Protein AF-0000000083614786 (afdb_homodimer)

InterPro domains:
  IPR004173 3H domain [PF02829] (77-173)
  IPR013196 Helix-turn-helix, type 11 [PF08279] (9-62)
  IPR026043 Transcription repressor NadR [PIRSF037847] (4-176)
  IPR026043 Transcription repressor NadR [PTHR40068] (1-175)
  IPR035922 3H domain superfamily [G3DSA:3.30.1340.20] (70-176)
  IPR035922 3H domain superfamily [SSF75500] (72-175)
  IPR036388 Winged helix-like DNA-binding domain superfamily [G3DSA:1.10.10.10] (1-65)
  IPR036390 Winged helix DNA-binding domain superfamily [SSF46785] (4-64)

Organism: NCBI:txid2304605

Foldseek 3Di:
DPQQDLVRLLVVLLVVQVPDPDADALVRSCVVNVHDSVSVVVSVVVCVVVVQQWDQALRHIHGDDPPPPFDKDKDKFKWFDDPVCVLVLLQLLLVLQKWFAWKWDQAPPPGIDIHGHGHRHNVSSVSSVVVCVVVVHDDPCVRVNGIIMTMMMHSDVVSVVSSVVSCVVVPTGDDD/DPQQDLVRLLVVVLVVQVPDPDADALVRSCVVNVHDSVSVVVSVVVCVVVVQQWDQALRHIHGDDPPPPFDKDKDKFKWFDDPVCVLVLLQLLLVLQKWFAWKWDQAPPPGIDIHGHGHRHNVSSVSSVVVCVVVVHDDPCVRVNGIIMTMMMHSDVVSVVSSVVVCVVVPTGDDD

Nearest PDB structures (foldseek):
  7cv2-assembly1_A  TM=9.625E-01  e=1.962E-22  Halalkalibacterium halodurans C-125
  1j5y-assembly1_A  TM=5.939E-01  e=1.434E-17  Thermotoga maritima
  5way-assembly1_A  TM=4.512E-01  e=3.675E-03  Streptococcus pneumoniae
  3k2z-assembly1_B  TM=6.059E-01  e=1.208E-01  Thermotoga maritima
  4yr0-assembly1_A  TM=2.881E-01  e=2.806E-01  Homo sapiens

Sequence (352 aa):
MKKMLGESRRNELLHLLKNADHPITGTDLAKYANVSRQVIVNDMNLLKARNEPIVATSQGYIYMKLDVGQETFERKIVCLHTAEQAEDEMLTIVDCGVTLKNVIVEHPVYGEITASMMLSNRHDVVSFLKNVKETNANYLSVLTNGTHLHVISATSEELLDRAEQMLREKGYLVENMKKMLGESRRNELLHLLKNADHPITGTDLAKYANVSRQVIVNDMNLLKARNEPIVATSQGYIYMKLDVGQETFERKIVCLHTAEQAEDEMLTIVDCGVTLKNVIVEHPVYGEITASMMLSNRHDVVSFLKNVKETNANYLSVLTNGTHLHVISATSEELLDRAEQMLREKGYLVEN

Secondary structure (DSSP, 8-state):
-----HHHHHHHHHHHHHT-SS-B-HHHHHHHHTS-HHHHHHHHHHHHHTT--EEEETTEEEE----SS---EEEEEEEE--GGGHHHHHHHHHHTT-EEEEEEEEETTTEEEEEEEEE-SHHHHHHHHHHHHHHTPPPGGGGGTTEEEEEEEESSHHHHHHHHHHHHHTT-B---/-----HHHHHHHHHHHHHH-SS-B-HHHHHHHHTS-HHHHHHHHHHHHHTT--EEEETTEEEE----SS---EEEEEEEE--GGGHHHHHHHHHHTT-EEEEEEEEETTTEEEEEEEEE-SHHHHHHHHHHHHHHTPPPGGGGGTTEEEEEEEESSHHHHHHHHHHHHHTT-B---

Solvent-accessible surface area (backbone atoms only — not comparable to full-atom values): 18463 Å² total; per-residue (Å²): 130,80,81,63,52,73,65,61,41,43,53,51,51,50,51,52,41,68,70,44,93,61,57,46,36,54,63,57,52,9,60,73,68,70,51,53,49,69,56,44,54,50,45,52,44,51,44,37,41,70,66,42,57,60,46,44,22,47,64,16,37,39,50,65,70,84,59,92,77,61,70,70,40,75,47,51,44,35,31,40,51,54,80,88,44,45,61,61,54,53,44,52,35,18,74,45,61,20,27,42,40,33,44,35,34,60,40,92,54,42,10,26,36,36,28,31,42,63,30,51,39,64,67,48,49,52,52,46,51,50,45,33,60,75,65,69,52,79,64,71,34,64,67,45,78,23,38,34,35,33,41,34,35,22,75,41,65,66,38,51,50,50,27,50,50,53,34,48,74,72,56,35,52,63,74,136,129,80,82,60,51,74,66,59,42,44,52,49,51,49,52,52,40,68,70,43,93,60,58,46,36,56,65,56,52,9,60,73,66,71,50,53,49,68,58,44,55,51,46,50,44,52,42,36,42,69,67,42,57,58,45,44,21,46,64,17,38,38,50,66,71,83,60,93,78,60,69,69,40,73,48,50,45,35,31,39,51,54,81,88,43,45,63,61,54,51,44,52,33,18,75,45,60,21,27,42,39,32,44,36,35,59,40,93,54,41,10,26,37,37,30,31,43,64,31,51,39,64,66,47,48,52,52,46,52,50,44,32,59,73,65,68,52,77,64,71,35,65,66,47,79,24,38,34,36,32,40,32,34,22,77,41,66,65,38,50,51,50,28,51,51,54,35,45,74,72,54,35,51,62,73,136

Structure (mmCIF, N/CA/C/O backbone):
data_AF-0000000083614786-model_v1
#
loop_
_entity.id
_entity.type
_entity.pdbx_description
1 polymer 'Transcription repressor NadR'
#
loop_
_atom_site.group_PDB
_atom_site.id
_atom_site.type_symbol
_atom_site.label_atom_id
_atom_site.label_alt_id
_atom_site.label_comp_id
_atom_site.label_asym_id
_atom_site.label_entity_id
_atom_site.label_seq_id
_atom_site.pdbx_PDB_ins_code
_atom_site.Cartn_x
_atom_site.Cartn_y
_atom_site.Cartn_z
_atom_site.occupancy
_atom_site.B_iso_or_equiv
_atom_site.auth_seq_id
_atom_site.auth_comp_id
_atom_site.auth_asym_id
_atom_site.auth_atom_id
_atom_site.pdbx_PDB_model_num
ATOM 1 N N . MET A 1 1 ? 20.656 -26.984 -17.609 1 35.47 1 MET A N 1
ATOM 2 C CA . MET A 1 1 ? 20.281 -26.938 -16.188 1 35.47 1 MET A CA 1
ATOM 3 C C . MET A 1 1 ? 18.797 -27.234 -16.016 1 35.47 1 MET A C 1
ATOM 5 O O . MET A 1 1 ? 17.969 -26.75 -16.781 1 35.47 1 MET A O 1
ATOM 9 N N . LYS A 1 2 ? 18.391 -28.297 -15.438 1 44.25 2 LYS A N 1
ATOM 10 C CA . LYS A 1 2 ? 17.047 -28.875 -15.391 1 44.25 2 LYS A CA 1
ATOM 11 C C . LYS A 1 2 ? 16.031 -27.828 -14.93 1 44.25 2 LYS A C 1
ATOM 13 O O . LYS A 1 2 ? 16.281 -27.078 -13.992 1 44.25 2 LYS A O 1
ATOM 18 N N . LYS A 1 3 ? 15.062 -27.422 -15.758 1 51.72 3 LYS A N 1
ATOM 19 C CA . LYS A 1 3 ? 13.953 -26.516 -15.453 1 51.72 3 LYS A CA 1
ATOM 20 C C . LYS A 1 3 ? 13.352 -26.844 -14.086 1 51.72 3 LYS A C 1
ATOM 22 O O . LYS A 1 3 ? 12.898 -27.953 -13.852 1 51.72 3 LYS A O 1
ATOM 27 N N . MET A 1 4 ? 13.906 -26.281 -12.977 1 59.91 4 MET A N 1
ATOM 28 C CA . MET A 1 4 ? 13.375 -26.547 -11.641 1 59.91 4 MET A CA 1
ATOM 29 C C . MET A 1 4 ? 11.852 -26.469 -11.641 1 59.91 4 MET A C 1
ATOM 31 O O . MET A 1 4 ? 11.273 -25.547 -12.211 1 59.91 4 MET A O 1
ATOM 35 N N . LEU A 1 5 ? 11.156 -27.516 -11.359 1 75.69 5 LEU A N 1
ATOM 36 C CA . LEU A 1 5 ? 9.711 -27.578 -11.125 1 75.69 5 LEU A CA 1
ATOM 37 C C . LEU A 1 5 ? 9.258 -26.406 -10.258 1 75.69 5 LEU A C 1
ATOM 39 O O . LEU A 1 5 ? 10.039 -25.875 -9.461 1 75.69 5 LEU A O 1
ATOM 43 N N . GLY A 1 6 ? 8.07 -25.875 -10.5 1 86.31 6 GLY A N 1
ATOM 44 C CA . GLY A 1 6 ? 7.527 -24.672 -9.883 1 86.31 6 GLY A CA 1
ATOM 45 C C . GLY A 1 6 ? 7.703 -24.641 -8.375 1 86.31 6 GLY A C 1
ATOM 46 O O . GLY A 1 6 ? 8.211 -23.672 -7.82 1 86.31 6 GLY A O 1
ATOM 47 N N . GLU A 1 7 ? 7.473 -25.734 -7.742 1 91.75 7 GLU A N 1
ATOM 48 C CA . GLU A 1 7 ? 7.539 -25.766 -6.285 1 91.75 7 GLU A CA 1
ATOM 49 C C . GLU A 1 7 ? 8.984 -25.812 -5.801 1 91.75 7 GLU A C 1
ATOM 51 O O . GLU A 1 7 ? 9.344 -25.156 -4.824 1 91.75 7 GLU A O 1
ATOM 56 N N . SER A 1 8 ? 9.797 -26.594 -6.406 1 94 8 SER A N 1
ATOM 57 C CA . SER A 1 8 ? 11.211 -26.672 -6.039 1 94 8 SER A CA 1
ATOM 58 C C . SER A 1 8 ? 11.898 -25.328 -6.211 1 94 8 SER A C 1
ATOM 60 O O . SER A 1 8 ? 12.695 -24.906 -5.367 1 94 8 SER A O 1
ATOM 62 N N . ARG A 1 9 ? 11.617 -24.703 -7.305 1 96 9 ARG A N 1
ATOM 63 C CA . ARG A 1 9 ? 12.188 -23.375 -7.551 1 96 9 ARG A CA 1
ATOM 64 C C . ARG A 1 9 ? 11.781 -22.391 -6.453 1 96 9 ARG A C 1
ATOM 66 O O . ARG A 1 9 ? 12.625 -21.672 -5.914 1 96 9 ARG A O 1
ATOM 73 N N . ARG A 1 10 ? 10.516 -22.375 -6.117 1 96.69 10 ARG A N 1
ATOM 74 C CA . ARG A 1 10 ? 10.008 -21.469 -5.082 1 96.69 10 ARG A CA 1
ATOM 75 C C . ARG A 1 10 ? 10.688 -21.75 -3.744 1 96.69 10 ARG A C 1
ATOM 77 O O . ARG A 1 10 ? 11.016 -20.812 -3.008 1 96.69 10 ARG A O 1
ATOM 84 N N . ASN A 1 11 ? 10.859 -23.016 -3.473 1 96.5 11 ASN A N 1
ATOM 85 C CA . ASN A 1 11 ? 11.555 -23.344 -2.234 1 96.5 11 ASN A CA 1
ATOM 86 C C . ASN A 1 11 ? 12.992 -22.844 -2.24 1 96.5 11 ASN A C 1
ATOM 88 O O . ASN A 1 11 ? 13.492 -22.375 -1.218 1 96.5 11 ASN A O 1
ATOM 92 N N . GLU A 1 12 ? 13.609 -23.016 -3.314 1 96.88 12 GLU A N 1
ATOM 93 C CA . GLU A 1 12 ? 14.977 -22.531 -3.447 1 96.88 12 GLU A CA 1
ATOM 94 C C . GLU A 1 12 ? 15.047 -21.016 -3.328 1 96.88 12 GLU A C 1
ATOM 96 O O . GLU A 1 12 ? 15.922 -20.484 -2.654 1 96.88 12 GLU A O 1
ATOM 101 N N . LEU A 1 13 ? 14.18 -20.344 -4.031 1 97.62 13 LEU A N 1
ATOM 102 C CA . LEU A 1 13 ? 14.117 -18.891 -3.963 1 97.62 13 LEU A CA 1
ATOM 103 C C . LEU A 1 13 ? 13.875 -18.422 -2.533 1 97.62 13 LEU A C 1
ATOM 105 O O . LEU A 1 13 ? 14.5 -17.453 -2.078 1 97.62 13 LEU A O 1
ATOM 109 N N . LEU A 1 14 ? 12.945 -19.062 -1.894 1 97.56 14 LEU A N 1
ATOM 110 C CA . LEU A 1 14 ? 12.648 -18.75 -0.502 1 97.56 14 LEU A CA 1
ATOM 111 C C . LEU A 1 14 ? 13.891 -18.891 0.369 1 97.56 14 LEU A C 1
ATOM 113 O O . LEU A 1 14 ? 14.172 -18.031 1.205 1 97.56 14 LEU A O 1
ATOM 117 N N . HIS A 1 15 ? 14.617 -19.969 0.184 1 97.31 15 HIS A N 1
ATOM 118 C CA . HIS A 1 15 ? 15.852 -20.203 0.921 1 97.31 15 HIS A CA 1
ATOM 119 C C . HIS A 1 15 ? 16.859 -19.078 0.681 1 97.31 15 HIS A C 1
ATOM 121 O O . HIS A 1 15 ? 17.5 -18.609 1.621 1 97.31 15 HIS A O 1
ATOM 127 N N . LEU A 1 16 ? 17 -18.75 -0.551 1 97.38 16 LEU A N 1
ATOM 128 C CA . LEU A 1 16 ? 17.922 -17.672 -0.915 1 97.38 16 LEU A CA 1
ATOM 129 C C . LEU A 1 16 ? 17.562 -16.391 -0.185 1 97.38 16 LEU A C 1
ATOM 131 O O . LEU A 1 16 ? 18.422 -15.734 0.393 1 97.38 16 LEU A O 1
ATOM 135 N N . LEU A 1 17 ? 16.297 -15.977 -0.196 1 97.56 17 LEU A N 1
ATOM 136 C CA . LEU A 1 17 ? 15.844 -14.742 0.421 1 97.56 17 LEU A CA 1
ATOM 137 C C . LEU A 1 17 ? 16.031 -14.781 1.935 1 97.56 17 LEU A C 1
ATOM 139 O O . LEU A 1 17 ? 16.438 -13.789 2.543 1 97.56 17 LEU A O 1
ATOM 143 N N . LYS A 1 18 ? 15.781 -15.906 2.557 1 96.38 18 LYS A N 1
ATOM 144 C CA . LYS A 1 18 ? 15.891 -16.078 4.004 1 96.38 18 LYS A CA 1
ATOM 145 C C . LYS A 1 18 ? 17.328 -15.891 4.469 1 96.38 18 LYS A C 1
ATOM 147 O O . LYS A 1 18 ? 17.578 -15.453 5.594 1 96.38 18 LYS A O 1
ATOM 152 N N . ASN A 1 19 ? 18.203 -16.203 3.631 1 95.38 19 ASN A N 1
ATOM 153 C CA . ASN A 1 19 ? 19.609 -16.203 4.023 1 95.38 19 ASN A CA 1
ATOM 154 C C . ASN A 1 19 ? 20.328 -14.961 3.496 1 95.38 19 ASN A C 1
ATOM 156 O O . ASN A 1 19 ? 21.531 -14.797 3.721 1 95.38 19 ASN A O 1
ATOM 160 N N . ALA A 1 20 ? 19.656 -14.18 2.805 1 94.56 20 ALA A N 1
ATOM 161 C CA . ALA A 1 20 ? 20.266 -12.953 2.291 1 94.56 20 ALA A CA 1
ATOM 162 C C . ALA A 1 20 ? 20.219 -11.844 3.34 1 94.56 20 ALA A C 1
ATOM 164 O O . ALA A 1 20 ? 19.25 -11.719 4.082 1 94.56 20 ALA A O 1
ATOM 165 N N . ASP A 1 21 ? 21.25 -10.992 3.363 1 90.31 21 ASP A N 1
ATOM 166 C CA . ASP A 1 21 ? 21.297 -9.852 4.27 1 90.31 21 ASP A CA 1
ATOM 167 C C . ASP A 1 21 ? 21.016 -8.547 3.523 1 90.31 21 ASP A C 1
ATOM 169 O O . ASP A 1 21 ? 21.188 -7.457 4.078 1 90.31 21 ASP A O 1
ATOM 173 N N . HIS A 1 22 ? 20.766 -8.664 2.281 1 92.94 22 HIS A N 1
ATOM 174 C CA . HIS A 1 22 ? 20.438 -7.535 1.416 1 92.94 22 HIS A CA 1
ATOM 175 C C . HIS A 1 22 ? 19.344 -7.906 0.42 1 92.94 22 HIS A C 1
ATOM 177 O O . HIS A 1 22 ? 19.109 -9.086 0.16 1 92.94 22 HIS A O 1
ATOM 183 N N . PRO A 1 23 ? 18.609 -6.953 -0.102 1 96 23 PRO A N 1
ATOM 184 C CA . PRO A 1 23 ? 17.609 -7.254 -1.119 1 96 23 PRO A CA 1
ATOM 185 C C . PRO A 1 23 ? 18.188 -7.918 -2.359 1 96 23 PRO A C 1
ATOM 187 O O . PRO A 1 23 ? 19.312 -7.602 -2.758 1 96 23 PRO A O 1
ATOM 190 N N . ILE A 1 24 ? 17.406 -8.797 -2.93 1 97.31 24 ILE A N 1
ATOM 191 C CA . ILE A 1 24 ? 17.812 -9.438 -4.176 1 97.31 24 ILE A CA 1
ATOM 192 C C . ILE A 1 24 ? 16.875 -9.016 -5.305 1 97.31 24 ILE A C 1
ATOM 194 O O . ILE A 1 24 ? 15.656 -9.133 -5.18 1 97.31 24 ILE A O 1
ATOM 198 N N . THR A 1 25 ? 17.438 -8.523 -6.402 1 95.56 25 THR A N 1
ATOM 199 C CA . THR A 1 25 ? 16.625 -8 -7.492 1 95.56 25 THR A CA 1
ATOM 200 C C . THR A 1 25 ? 15.906 -9.133 -8.219 1 95.56 25 THR A C 1
ATOM 202 O O . THR A 1 25 ? 16.375 -10.273 -8.227 1 95.56 25 THR A O 1
ATOM 205 N N . GLY A 1 26 ? 14.75 -8.812 -8.812 1 95.62 26 GLY A N 1
ATOM 206 C CA . GLY A 1 26 ? 14.062 -9.773 -9.656 1 95.62 26 GLY A CA 1
ATOM 207 C C . GLY A 1 26 ? 14.938 -10.312 -10.773 1 95.62 26 GLY A C 1
ATOM 208 O O . GLY A 1 26 ? 14.859 -11.5 -11.109 1 95.62 26 GLY A O 1
ATOM 209 N N . THR A 1 27 ? 15.773 -9.445 -11.273 1 95.5 27 THR A N 1
ATOM 210 C CA . THR A 1 27 ? 16.688 -9.836 -12.336 1 95.5 27 THR A CA 1
ATOM 211 C C . THR A 1 27 ? 17.688 -10.875 -11.836 1 95.5 27 THR A C 1
ATOM 213 O O . THR A 1 27 ? 17.938 -11.875 -12.516 1 95.5 27 THR A O 1
ATOM 216 N N . ASP A 1 28 ? 18.234 -10.68 -10.703 1 97.38 28 ASP A N 1
ATOM 217 C CA . ASP A 1 28 ? 19.203 -11.617 -10.148 1 97.38 28 ASP A CA 1
ATOM 218 C C . ASP A 1 28 ? 18.547 -12.961 -9.836 1 97.38 28 ASP A C 1
ATOM 220 O O . ASP A 1 28 ? 19.125 -14.016 -10.07 1 97.38 28 ASP A O 1
ATOM 224 N N . LEU A 1 29 ? 17.375 -12.883 -9.289 1 97.69 29 LEU A N 1
ATOM 225 C CA . LEU A 1 29 ? 16.641 -14.102 -8.992 1 97.69 29 LEU A CA 1
ATOM 226 C C . LEU A 1 29 ? 16.328 -14.875 -10.273 1 97.69 29 LEU A C 1
ATOM 228 O O . LEU A 1 29 ? 16.422 -16.109 -10.305 1 97.69 29 LEU A O 1
ATOM 232 N N . ALA A 1 30 ? 15.93 -14.117 -11.273 1 97 30 ALA A N 1
ATOM 233 C CA . ALA A 1 30 ? 15.625 -14.727 -12.562 1 97 30 ALA A CA 1
ATOM 234 C C . ALA A 1 30 ? 16.844 -15.43 -13.141 1 97 30 ALA A C 1
ATOM 236 O O . ALA A 1 30 ? 16.75 -16.562 -13.625 1 97 30 ALA A O 1
ATOM 237 N N . LYS A 1 31 ? 17.969 -14.781 -13.094 1 97.31 31 LYS A N 1
ATOM 238 C CA . LYS A 1 31 ? 19.219 -15.367 -13.562 1 97.31 31 LYS A CA 1
ATOM 239 C C . LYS A 1 31 ? 19.578 -16.625 -12.766 1 97.31 31 LYS A C 1
ATOM 241 O O . LYS A 1 31 ? 19.938 -17.641 -13.344 1 97.31 31 LYS A O 1
ATOM 246 N N . TYR A 1 32 ? 19.453 -16.5 -11.539 1 96.44 32 TYR A N 1
ATOM 247 C CA . TYR A 1 32 ? 19.766 -17.609 -10.648 1 96.44 32 TYR A CA 1
ATOM 248 C C . TYR A 1 32 ? 18.922 -18.844 -10.969 1 96.44 32 TYR A C 1
ATOM 250 O O . TYR A 1 32 ? 19.422 -19.953 -11.039 1 96.44 32 TYR A O 1
ATOM 258 N N . ALA A 1 33 ? 17.656 -18.625 -11.156 1 96.44 33 ALA A N 1
ATOM 259 C CA . ALA A 1 33 ? 16.719 -19.719 -11.367 1 96.44 33 ALA A CA 1
ATOM 260 C C . ALA A 1 33 ? 16.609 -20.078 -12.852 1 96.44 33 ALA A C 1
ATOM 262 O O . ALA A 1 33 ? 15.922 -21.031 -13.211 1 96.44 33 ALA A O 1
ATOM 263 N N . ASN A 1 34 ? 17.188 -19.297 -13.711 1 96.06 34 ASN A N 1
ATOM 264 C CA . ASN A 1 34 ? 17.156 -19.484 -15.156 1 96.06 34 ASN A CA 1
ATOM 265 C C . ASN A 1 34 ? 15.727 -19.422 -15.695 1 96.06 34 ASN A C 1
ATOM 267 O O . ASN A 1 34 ? 15.273 -20.328 -16.391 1 96.06 34 ASN A O 1
ATOM 271 N N . VAL A 1 35 ? 15.016 -18.453 -15.297 1 96.88 35 VAL A N 1
ATOM 272 C CA . VAL A 1 35 ? 13.664 -18.172 -15.758 1 96.88 35 VAL A CA 1
ATOM 273 C C . VAL A 1 35 ? 13.508 -16.672 -16.031 1 96.88 35 VAL A C 1
ATOM 275 O O . VAL A 1 35 ? 14.43 -15.898 -15.789 1 96.88 35 VAL A O 1
ATOM 278 N N . SER A 1 36 ? 12.375 -16.266 -16.578 1 94.88 36 SER A N 1
ATOM 279 C CA . SER A 1 36 ? 12.094 -14.859 -16.828 1 94.88 36 SER A CA 1
ATOM 280 C C . SER A 1 36 ? 11.75 -14.125 -15.547 1 94.88 36 SER A C 1
ATOM 282 O O . SER A 1 36 ? 11.375 -14.742 -14.547 1 94.88 36 SER A O 1
ATOM 284 N N . ARG A 1 37 ? 11.875 -12.859 -15.562 1 93.88 37 ARG A N 1
ATOM 285 C CA . ARG A 1 37 ? 11.477 -12.023 -14.438 1 93.88 37 ARG A CA 1
ATOM 286 C C . ARG A 1 37 ? 10 -12.234 -14.102 1 93.88 37 ARG A C 1
ATOM 288 O O . ARG A 1 37 ? 9.617 -12.211 -12.93 1 93.88 37 ARG A O 1
ATOM 295 N N . GLN A 1 38 ? 9.18 -12.406 -15.156 1 92.62 38 GLN A N 1
ATOM 296 C CA . GLN A 1 38 ? 7.75 -12.602 -14.938 1 92.62 38 GLN A CA 1
ATOM 297 C C . GLN A 1 38 ? 7.484 -13.867 -14.117 1 92.62 38 GLN A C 1
ATOM 299 O O . GLN A 1 38 ? 6.598 -13.875 -13.266 1 92.62 38 GLN A O 1
ATOM 304 N N . VAL A 1 39 ? 8.227 -14.867 -14.359 1 94.19 39 VAL A N 1
ATOM 305 C CA . VAL A 1 39 ? 8.086 -16.109 -13.586 1 94.19 39 VAL A CA 1
ATOM 306 C C . VAL A 1 39 ? 8.445 -15.844 -12.125 1 94.19 39 VAL A C 1
ATOM 308 O O . VAL A 1 39 ? 7.797 -16.359 -11.219 1 94.19 39 VAL A O 1
ATOM 311 N N . ILE A 1 40 ? 9.492 -15.031 -11.875 1 95.88 40 ILE A N 1
ATOM 312 C CA . ILE A 1 40 ? 9.914 -14.68 -10.516 1 95.88 40 ILE A CA 1
ATOM 313 C C . ILE A 1 40 ? 8.789 -13.93 -9.812 1 95.88 40 ILE A C 1
ATOM 315 O O . ILE A 1 40 ? 8.469 -14.219 -8.648 1 95.88 40 ILE A O 1
ATOM 319 N N . VAL A 1 41 ? 8.156 -12.977 -10.477 1 95.19 41 VAL A N 1
ATOM 320 C CA . VAL A 1 41 ? 7.043 -12.211 -9.914 1 95.19 41 VAL A CA 1
ATOM 321 C C . VAL A 1 41 ? 5.934 -13.164 -9.477 1 95.19 41 VAL A C 1
ATOM 323 O O . VAL A 1 41 ? 5.414 -13.055 -8.359 1 95.19 41 VAL A O 1
ATOM 326 N N . ASN A 1 42 ? 5.637 -14.102 -10.297 1 94.5 42 ASN A N 1
ATOM 327 C CA . ASN A 1 42 ? 4.594 -15.07 -9.992 1 94.5 42 ASN A CA 1
ATOM 328 C C . ASN A 1 42 ? 4.977 -15.945 -8.805 1 94.5 42 ASN A C 1
ATOM 330 O O . ASN A 1 42 ? 4.152 -16.203 -7.926 1 94.5 42 ASN A O 1
ATOM 334 N N . ASP A 1 43 ? 6.16 -16.422 -8.82 1 96.44 43 ASP A N 1
ATOM 335 C CA . ASP A 1 43 ? 6.645 -17.25 -7.715 1 96.44 43 ASP A CA 1
ATOM 336 C C . ASP A 1 43 ? 6.582 -16.484 -6.398 1 96.44 43 ASP A C 1
ATOM 338 O O . ASP A 1 43 ? 6.145 -17.016 -5.379 1 96.44 43 ASP A O 1
ATOM 342 N N . MET A 1 44 ? 6.996 -15.25 -6.43 1 97.19 44 MET A N 1
ATOM 343 C CA . MET A 1 44 ? 6.965 -14.422 -5.227 1 97.19 44 MET A CA 1
ATOM 344 C C . MET A 1 44 ? 5.535 -14.227 -4.734 1 97.19 44 MET A C 1
ATOM 346 O O . MET A 1 44 ? 5.273 -14.297 -3.531 1 97.19 44 MET A O 1
ATOM 350 N N . ASN A 1 45 ? 4.645 -13.953 -5.664 1 96.94 45 ASN A N 1
ATOM 351 C CA . ASN A 1 45 ? 3.24 -13.805 -5.297 1 96.94 45 ASN A CA 1
ATOM 352 C C . ASN A 1 45 ? 2.699 -15.078 -4.637 1 96.94 45 ASN A C 1
ATOM 354 O O . ASN A 1 45 ? 1.964 -15 -3.65 1 96.94 45 ASN A O 1
ATOM 358 N N . LEU A 1 46 ? 3.068 -16.141 -5.168 1 97.06 46 LEU A N 1
ATOM 359 C CA . LEU A 1 46 ? 2.602 -17.406 -4.613 1 97.06 46 LEU A CA 1
ATOM 360 C C . LEU A 1 46 ? 3.176 -17.641 -3.221 1 97.06 46 LEU A C 1
ATOM 362 O O . LEU A 1 46 ? 2.48 -18.141 -2.334 1 97.06 46 LEU A O 1
ATOM 366 N N . LEU A 1 47 ? 4.414 -17.375 -3.035 1 97.5 47 LEU A N 1
ATOM 367 C CA . LEU A 1 47 ? 5.023 -17.469 -1.713 1 97.5 47 LEU A CA 1
ATOM 368 C C . LEU A 1 47 ? 4.324 -16.531 -0.724 1 97.5 47 LEU A C 1
ATOM 370 O O . LEU A 1 47 ? 4.059 -16.922 0.416 1 97.5 47 LEU A O 1
ATOM 374 N N . LYS A 1 48 ? 4.023 -15.289 -1.179 1 97.19 48 LYS A N 1
ATOM 375 C CA . LYS A 1 48 ? 3.287 -14.344 -0.349 1 97.19 48 LYS A CA 1
ATOM 376 C C . LYS A 1 48 ? 1.908 -14.883 0.015 1 97.19 48 LYS A C 1
ATOM 378 O O . LYS A 1 48 ? 1.452 -14.727 1.149 1 97.19 48 LYS A O 1
ATOM 383 N N . ALA A 1 49 ? 1.297 -15.484 -0.917 1 96.5 49 ALA A N 1
ATOM 384 C CA . ALA A 1 49 ? -0.032 -16.047 -0.694 1 96.5 49 ALA A CA 1
ATOM 385 C C . ALA A 1 49 ? 0.009 -17.156 0.356 1 96.5 49 ALA A C 1
ATOM 387 O O . ALA A 1 49 ? -1.003 -17.453 0.999 1 96.5 49 ALA A O 1
ATOM 388 N N . ARG A 1 50 ? 1.17 -17.734 0.529 1 95.5 50 ARG A N 1
ATOM 389 C CA . ARG A 1 50 ? 1.368 -18.75 1.567 1 95.5 50 ARG A CA 1
ATOM 390 C C . ARG A 1 50 ? 1.863 -18.109 2.861 1 95.5 50 ARG A C 1
ATOM 392 O O . ARG A 1 50 ? 2.461 -18.781 3.703 1 95.5 50 ARG A O 1
ATOM 399 N N . ASN A 1 51 ? 1.791 -16.844 2.914 1 95.75 51 ASN A N 1
ATOM 400 C CA . ASN A 1 51 ? 2.045 -16.047 4.105 1 95.75 51 ASN A CA 1
AT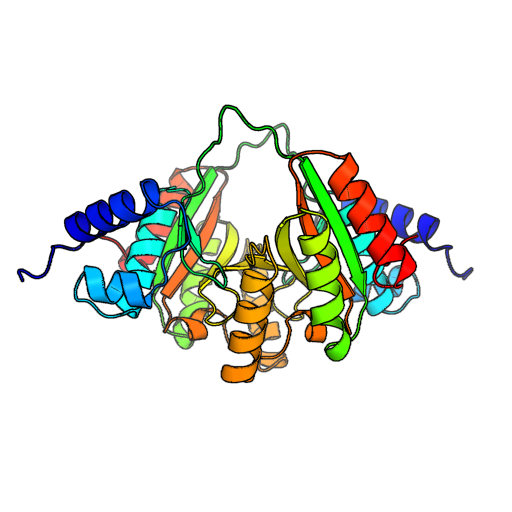OM 401 C C . ASN A 1 51 ? 3.537 -15.945 4.402 1 95.75 51 ASN A C 1
ATOM 403 O O . ASN A 1 51 ? 3.932 -15.719 5.551 1 95.75 51 ASN A O 1
ATOM 407 N N . GLU A 1 52 ? 4.363 -16.25 3.406 1 96.38 52 GLU A N 1
ATOM 408 C CA . GLU A 1 52 ? 5.77 -15.891 3.568 1 96.38 52 GLU A CA 1
ATOM 409 C C . GLU A 1 52 ? 5.949 -14.375 3.619 1 96.38 52 GLU A C 1
ATOM 411 O O . GLU A 1 52 ? 5.426 -13.656 2.768 1 96.38 52 GLU A O 1
ATOM 416 N N . PRO A 1 53 ? 6.668 -13.906 4.613 1 96.19 53 PRO A N 1
ATOM 417 C CA . PRO A 1 53 ? 6.809 -12.453 4.758 1 96.19 53 PRO A CA 1
ATOM 418 C C . PRO A 1 53 ? 7.844 -11.867 3.801 1 96.19 53 PRO A C 1
ATOM 420 O O . PRO A 1 53 ? 8.859 -11.328 4.242 1 96.19 53 PRO A O 1
ATOM 423 N N . ILE A 1 54 ? 7.512 -11.914 2.561 1 97.31 54 ILE A N 1
ATOM 424 C CA . ILE A 1 54 ? 8.328 -11.359 1.481 1 97.31 54 ILE A CA 1
ATOM 425 C C . ILE A 1 54 ? 7.734 -10.031 1.016 1 97.31 54 ILE A C 1
ATOM 427 O O . ILE A 1 54 ? 6.516 -9.906 0.879 1 97.31 54 ILE A O 1
ATOM 431 N N . VAL A 1 55 ? 8.625 -9.055 0.748 1 96.56 55 VAL A N 1
ATOM 432 C CA . VAL A 1 55 ? 8.164 -7.77 0.242 1 96.56 55 VAL A CA 1
ATOM 433 C C . VAL A 1 55 ? 9.047 -7.324 -0.921 1 96.56 55 VAL A C 1
ATOM 435 O O . VAL A 1 55 ? 10.273 -7.43 -0.852 1 96.56 55 VAL A O 1
ATOM 438 N N . ALA A 1 56 ? 8.406 -6.973 -1.982 1 96.81 56 ALA A N 1
ATOM 439 C CA . ALA A 1 56 ? 9.148 -6.32 -3.059 1 96.81 56 ALA A CA 1
ATOM 440 C C . ALA A 1 56 ? 9.414 -4.852 -2.73 1 96.81 56 ALA A C 1
ATOM 442 O O . ALA A 1 56 ? 8.5 -4.125 -2.326 1 96.81 56 ALA A O 1
ATOM 443 N N . THR A 1 57 ? 10.625 -4.391 -2.891 1 95.75 57 THR A N 1
ATOM 444 C CA . THR A 1 57 ? 11.008 -2.998 -2.674 1 95.75 57 THR A CA 1
ATOM 445 C C . THR A 1 57 ? 11.68 -2.426 -3.916 1 95.75 57 THR A C 1
ATOM 447 O O . THR A 1 57 ? 11.906 -3.141 -4.895 1 95.75 57 THR A O 1
ATOM 450 N N . SER A 1 58 ? 11.977 -1.144 -3.822 1 92.38 58 SER A N 1
ATOM 451 C CA . SER A 1 58 ? 12.695 -0.506 -4.922 1 92.38 58 SER A CA 1
ATOM 452 C C . SER A 1 58 ? 14.047 -1.164 -5.156 1 92.38 58 SER A C 1
ATOM 454 O O . SER A 1 58 ? 14.617 -1.051 -6.246 1 92.38 58 SER A O 1
ATOM 456 N N . GLN A 1 59 ? 14.586 -1.927 -4.141 1 93.44 59 GLN A N 1
ATOM 457 C CA . GLN A 1 59 ? 15.922 -2.5 -4.23 1 93.44 59 GLN A CA 1
ATOM 458 C C . GLN A 1 59 ? 15.867 -3.994 -4.535 1 93.44 59 GLN A C 1
ATOM 460 O O . GLN A 1 59 ? 16.906 -4.645 -4.695 1 93.44 59 GLN A O 1
ATOM 465 N N . GLY A 1 60 ? 14.695 -4.488 -4.551 1 96.12 60 GLY A N 1
ATOM 466 C CA . GLY A 1 60 ? 14.516 -5.918 -4.738 1 96.12 60 GLY A CA 1
ATOM 467 C C . GLY A 1 60 ? 13.656 -6.559 -3.664 1 96.12 60 GLY A C 1
ATOM 468 O O . GLY A 1 60 ? 12.945 -5.859 -2.936 1 96.12 60 GLY A O 1
ATOM 469 N N . TYR A 1 61 ? 13.688 -7.852 -3.641 1 97.81 61 TYR A N 1
ATOM 470 C CA . TYR A 1 61 ? 12.883 -8.617 -2.695 1 97.81 61 TYR A CA 1
ATOM 471 C C . TYR A 1 61 ? 13.617 -8.797 -1.372 1 97.81 61 TYR A C 1
ATOM 473 O O . TYR A 1 61 ? 14.828 -9.039 -1.353 1 97.81 61 TYR A O 1
ATOM 481 N N . ILE A 1 62 ? 12.859 -8.727 -0.3 1 96.31 62 ILE A N 1
ATOM 482 C CA . ILE A 1 62 ? 13.398 -8.945 1.039 1 96.31 62 ILE A CA 1
ATOM 483 C C . ILE A 1 62 ? 12.508 -9.922 1.799 1 96.31 62 ILE A C 1
ATOM 485 O O . ILE A 1 62 ? 11.281 -9.906 1.641 1 96.31 62 ILE A O 1
ATOM 489 N N . TYR A 1 63 ? 13.133 -10.734 2.568 1 96.31 63 TYR A N 1
ATOM 490 C CA . TYR A 1 63 ? 12.422 -11.547 3.553 1 96.31 63 TYR A CA 1
ATOM 491 C C . TYR A 1 63 ? 12.398 -10.852 4.91 1 96.31 63 TYR A C 1
ATOM 493 O O . TYR A 1 63 ? 13.445 -10.602 5.504 1 96.31 63 TYR A O 1
ATOM 501 N N . MET A 1 64 ? 11.203 -10.508 5.352 1 90.69 64 MET A N 1
ATOM 502 C CA . MET A 1 64 ? 11.078 -9.766 6.602 1 90.69 64 MET A CA 1
ATOM 503 C C . MET A 1 64 ? 11.195 -10.688 7.805 1 90.69 64 MET A C 1
ATOM 505 O O . MET A 1 64 ? 10.273 -11.453 8.102 1 90.69 64 MET A O 1
ATOM 509 N N . LYS A 1 65 ? 12.375 -10.742 8.398 1 81.19 65 LYS A N 1
ATOM 510 C CA . LYS A 1 65 ? 12.641 -11.586 9.562 1 81.19 65 LYS A CA 1
ATOM 511 C C . LYS A 1 65 ? 12.094 -10.953 10.836 1 81.19 65 LYS A C 1
ATOM 513 O O . LYS A 1 65 ? 12.117 -9.727 10.984 1 81.19 65 LYS A O 1
ATOM 518 N N . LEU A 1 66 ? 11.352 -11.734 11.633 1 69.56 66 LEU A N 1
ATOM 519 C CA . LEU A 1 66 ? 10.977 -11.266 12.953 1 69.56 66 LEU A CA 1
ATOM 520 C C . LEU A 1 66 ? 12.203 -11.062 13.836 1 69.56 66 LEU A C 1
ATOM 522 O O . LEU A 1 66 ? 13.023 -11.969 13.977 1 69.56 66 LEU A O 1
ATOM 526 N N . ASP A 1 67 ? 12.828 -10.062 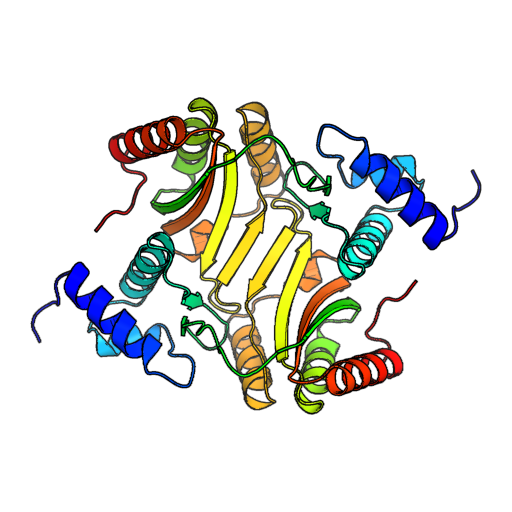13.82 1 63.97 67 ASP A N 1
ATOM 527 C CA . ASP A 1 67 ? 14.016 -9.875 14.656 1 63.97 67 ASP A CA 1
ATOM 528 C C . ASP A 1 67 ? 13.664 -9.945 16.141 1 63.97 67 ASP A C 1
ATOM 530 O O . ASP A 1 67 ? 13.102 -9.008 16.703 1 63.97 67 ASP A O 1
ATOM 534 N N . VAL A 1 68 ? 13.656 -11.109 16.797 1 61.12 68 VAL A N 1
ATOM 535 C CA . VAL A 1 68 ? 13.352 -11.359 18.203 1 61.12 68 VAL A CA 1
ATOM 536 C C . VAL A 1 68 ? 14.25 -10.508 19.094 1 61.12 68 VAL A C 1
ATOM 538 O O . VAL A 1 68 ? 13.859 -10.109 20.188 1 61.12 68 VAL A O 1
ATOM 541 N N . GLY A 1 69 ? 15.156 -9.656 18.609 1 66.06 69 GLY A N 1
ATOM 542 C CA . GLY A 1 69 ? 16.031 -8.992 19.562 1 66.06 69 GLY A CA 1
ATOM 543 C C . GLY A 1 69 ? 16.156 -7.504 19.312 1 66.06 69 GLY A C 1
ATOM 544 O O . GLY A 1 69 ? 16.625 -6.762 20.172 1 66.06 69 GLY A O 1
ATOM 545 N N . GLN A 1 70 ? 15.844 -7.051 18.25 1 74.44 70 GLN A N 1
ATOM 546 C CA . GLN A 1 70 ? 16.031 -5.617 18.047 1 74.44 70 GLN A CA 1
ATOM 547 C C . GLN A 1 70 ? 14.695 -4.895 17.922 1 74.44 70 GLN A C 1
ATOM 549 O O . GLN A 1 70 ? 13.93 -5.156 16.984 1 74.44 70 GLN A O 1
ATOM 554 N N . GLU A 1 71 ? 14.422 -4.262 18.969 1 85.44 71 GLU A N 1
ATOM 555 C CA . GLU A 1 71 ? 13.219 -3.432 18.969 1 85.44 71 GLU A CA 1
ATOM 556 C C . GLU A 1 71 ? 13.352 -2.258 18.016 1 85.44 71 GLU A C 1
ATOM 558 O O . GLU A 1 71 ? 14.406 -1.611 17.953 1 85.44 71 GLU A O 1
ATOM 563 N N . THR A 1 72 ? 12.484 -2.148 17.047 1 92.62 72 THR A N 1
ATOM 564 C CA . THR A 1 72 ? 12.438 -0.978 16.172 1 92.62 72 THR A CA 1
ATOM 565 C C . THR A 1 72 ? 11.211 -0.123 16.484 1 92.62 72 THR A C 1
ATOM 567 O O . THR A 1 72 ? 10.188 -0.638 16.922 1 92.62 72 THR A O 1
ATOM 570 N N . PHE A 1 73 ? 11.461 1.185 16.375 1 96.81 73 PHE A N 1
ATOM 571 C CA . PHE A 1 73 ? 10.391 2.158 16.547 1 96.81 73 PHE A CA 1
ATOM 572 C C . PHE A 1 73 ? 9.93 2.693 15.195 1 96.81 73 PHE A C 1
ATOM 574 O O . PHE A 1 73 ? 10.742 2.896 14.289 1 96.81 73 PHE A O 1
ATOM 581 N N . GLU A 1 74 ? 8.633 2.902 15.086 1 97.56 74 GLU A N 1
ATOM 582 C CA . GLU A 1 74 ? 8.062 3.432 13.852 1 97.56 74 GLU A CA 1
ATOM 583 C C . GLU A 1 74 ? 7.242 4.688 14.117 1 97.56 74 GLU A C 1
ATOM 585 O O . GLU A 1 74 ? 6.723 4.875 15.219 1 97.56 74 GLU A O 1
ATOM 590 N N . ARG A 1 75 ? 7.191 5.555 13.109 1 97.94 75 ARG A N 1
ATOM 591 C CA . ARG A 1 75 ? 6.398 6.777 13.172 1 97.94 75 ARG A CA 1
ATOM 592 C C . ARG A 1 75 ? 5.867 7.152 11.789 1 97.94 75 ARG A C 1
ATOM 594 O O . ARG A 1 75 ? 6.527 6.91 10.781 1 97.94 75 ARG A O 1
ATOM 601 N N . LYS A 1 76 ? 4.645 7.66 11.82 1 98.19 76 LYS A N 1
ATOM 602 C CA . LYS A 1 76 ? 4.086 8.242 10.602 1 98.19 76 LYS A CA 1
ATOM 603 C C . LYS A 1 76 ? 4.293 9.75 10.57 1 98.19 76 LYS A C 1
ATOM 605 O O . LYS A 1 76 ? 4.066 10.438 11.562 1 98.19 76 LYS A O 1
ATOM 610 N N . ILE A 1 77 ? 4.742 10.203 9.414 1 98.06 77 ILE A N 1
ATOM 611 C CA . ILE A 1 77 ? 4.941 11.641 9.266 1 98.06 77 ILE A CA 1
ATOM 612 C C . ILE A 1 77 ? 4.281 12.125 7.977 1 98.06 77 ILE A C 1
ATOM 614 O O . ILE A 1 77 ? 4.277 11.414 6.969 1 98.06 77 ILE A O 1
ATOM 618 N N . VAL A 1 78 ? 3.73 13.328 8.047 1 97.88 78 VAL A N 1
ATOM 619 C CA . VAL A 1 78 ? 3.129 13.953 6.871 1 97.88 78 VAL A CA 1
ATOM 620 C C . VAL A 1 78 ? 4.109 14.938 6.246 1 97.88 78 VAL A C 1
ATOM 622 O O . VAL A 1 78 ? 4.609 15.836 6.926 1 97.88 78 VAL A O 1
ATOM 625 N N . CYS A 1 79 ? 4.312 14.773 4.988 1 97.94 79 CYS A N 1
ATOM 626 C CA . CYS A 1 79 ? 5.301 15.594 4.297 1 97.94 79 CYS A CA 1
ATOM 627 C C . CYS A 1 79 ? 4.66 16.359 3.146 1 97.94 79 CYS A C 1
ATOM 629 O O . CYS A 1 79 ? 3.637 15.938 2.607 1 97.94 79 CYS A O 1
ATOM 631 N N . LEU A 1 80 ? 5.262 17.438 2.867 1 96.75 80 LEU A N 1
ATOM 632 C CA . LEU A 1 80 ? 4.91 18.281 1.723 1 96.75 80 LEU A CA 1
ATOM 633 C C . LEU A 1 80 ? 6.16 18.875 1.088 1 96.75 80 LEU A C 1
ATOM 635 O O . LEU A 1 80 ? 6.922 19.594 1.755 1 96.75 80 LEU A O 1
ATOM 639 N N . HIS A 1 81 ? 6.348 18.625 -0.184 1 95.81 81 HIS A N 1
ATOM 640 C CA . HIS A 1 81 ? 7.48 19.172 -0.915 1 95.81 81 HIS A CA 1
ATOM 641 C C . HIS A 1 81 ? 7.312 18.984 -2.418 1 95.81 81 HIS A C 1
ATOM 643 O O . HIS A 1 81 ? 6.43 18.25 -2.861 1 95.81 81 HIS A O 1
ATOM 649 N N . THR A 1 82 ? 8.125 19.672 -3.133 1 94.5 82 THR A N 1
ATOM 650 C CA . THR A 1 82 ? 8.133 19.516 -4.582 1 94.5 82 THR A CA 1
ATOM 651 C C . THR A 1 82 ? 8.953 18.297 -4.992 1 94.5 82 THR A C 1
ATOM 653 O O . THR A 1 82 ? 9.664 17.719 -4.172 1 94.5 82 THR A O 1
ATOM 656 N N . ALA A 1 83 ? 8.805 17.938 -6.297 1 93.19 83 ALA A N 1
ATOM 657 C CA . ALA A 1 83 ? 9.578 16.812 -6.832 1 93.19 83 ALA A CA 1
ATOM 658 C C . ALA A 1 83 ? 11.07 17.078 -6.73 1 93.19 83 ALA A C 1
ATOM 660 O O . ALA A 1 83 ? 11.859 16.172 -6.465 1 93.19 83 ALA A O 1
ATOM 661 N N . GLU A 1 84 ? 11.484 18.297 -6.926 1 94.62 84 GLU A N 1
ATOM 662 C CA . GLU A 1 84 ? 12.891 18.688 -6.895 1 94.62 84 GLU A CA 1
ATOM 663 C C . GLU A 1 84 ? 13.469 18.547 -5.492 1 94.62 84 GLU A C 1
ATOM 665 O O . GLU A 1 84 ? 14.68 18.422 -5.324 1 94.62 84 GLU A O 1
ATOM 670 N N . GLN A 1 85 ? 12.594 18.547 -4.543 1 97.25 85 GLN A N 1
ATOM 671 C CA . GLN A 1 85 ? 13.023 18.531 -3.146 1 97.25 85 GLN A CA 1
ATOM 672 C C . GLN A 1 85 ? 13 17.109 -2.586 1 97.25 85 GLN A C 1
ATOM 674 O O . GLN A 1 85 ? 13.445 16.875 -1.461 1 97.25 85 GLN A O 1
ATOM 679 N N . ALA A 1 86 ? 12.539 16.172 -3.32 1 96.81 86 ALA A N 1
ATOM 680 C CA . ALA A 1 86 ? 12.352 14.797 -2.859 1 96.81 86 ALA A CA 1
ATOM 681 C C . ALA A 1 86 ? 13.672 14.188 -2.412 1 96.81 86 ALA A C 1
ATOM 683 O O . ALA A 1 86 ? 13.75 13.562 -1.35 1 96.81 86 ALA A O 1
ATOM 684 N N . GLU A 1 87 ? 14.695 14.383 -3.244 1 97.75 87 GLU A N 1
ATOM 685 C CA . GLU A 1 87 ? 15.992 13.82 -2.896 1 97.75 87 GLU A CA 1
ATOM 686 C C . GLU A 1 87 ? 16.469 14.352 -1.546 1 97.75 87 GLU A C 1
ATOM 688 O O . GLU A 1 87 ? 16.938 13.578 -0.702 1 97.75 87 GLU A O 1
ATOM 693 N N . ASP A 1 88 ? 16.422 15.633 -1.409 1 98.56 88 ASP A N 1
ATOM 694 C CA . ASP A 1 88 ? 16.859 16.25 -0.162 1 98.56 88 ASP A CA 1
ATOM 695 C C . ASP A 1 88 ? 16.078 15.711 1.029 1 98.56 88 ASP A C 1
ATOM 697 O O . ASP A 1 88 ? 16.641 15.453 2.094 1 98.56 88 ASP A O 1
ATOM 701 N N . GLU A 1 89 ? 14.773 15.523 0.919 1 98.62 89 GLU A N 1
ATOM 702 C CA . GLU A 1 89 ? 13.938 14.953 1.969 1 98.62 89 GLU A CA 1
ATOM 703 C C . GLU A 1 89 ? 14.406 13.547 2.34 1 98.62 89 GLU A C 1
ATOM 705 O O . GLU A 1 89 ? 14.586 13.234 3.52 1 98.62 89 GLU A O 1
ATOM 710 N N . MET A 1 90 ? 14.578 12.711 1.364 1 98.62 90 MET A N 1
ATOM 711 C CA . MET A 1 90 ? 14.953 11.32 1.604 1 98.62 90 MET A CA 1
ATOM 712 C C . MET A 1 90 ? 16.328 11.234 2.248 1 98.62 90 MET A C 1
ATOM 714 O O . MET A 1 90 ? 16.531 10.469 3.191 1 98.62 90 MET A O 1
ATOM 718 N N . LEU A 1 91 ? 17.266 12.055 1.729 1 98.75 91 LEU A N 1
ATOM 719 C CA . LEU A 1 91 ? 18.609 12.047 2.287 1 98.75 91 LEU A CA 1
ATOM 720 C C . LEU A 1 91 ? 18.594 12.516 3.736 1 98.75 91 LEU A C 1
ATOM 722 O O . LEU A 1 91 ? 19.344 12.008 4.566 1 98.75 91 LEU A O 1
ATOM 726 N N . THR A 1 92 ? 17.797 13.508 4.039 1 98.81 92 THR A N 1
ATOM 727 C CA . THR A 1 92 ? 17.672 14 5.406 1 98.81 92 THR A CA 1
ATOM 728 C C . THR A 1 92 ? 17.25 12.867 6.352 1 98.81 92 THR A C 1
ATOM 730 O O . THR A 1 92 ? 17.797 12.742 7.449 1 98.81 92 THR A O 1
ATOM 733 N N . ILE A 1 93 ? 16.359 12.055 5.938 1 98.81 93 ILE A N 1
ATOM 734 C CA . ILE A 1 93 ? 15.828 10.969 6.754 1 98.81 93 ILE A CA 1
ATOM 735 C C . ILE A 1 93 ? 16.906 9.906 6.961 1 98.81 93 ILE A C 1
ATOM 737 O O . ILE A 1 93 ? 17.234 9.562 8.102 1 98.81 93 ILE A O 1
ATOM 741 N N . VAL A 1 94 ? 17.531 9.445 5.898 1 98.69 94 VAL A N 1
ATOM 742 C CA . VAL A 1 94 ? 18.438 8.312 6.008 1 98.69 94 VAL A CA 1
ATOM 743 C C . VAL A 1 94 ? 19.734 8.766 6.672 1 98.69 94 VAL A C 1
ATOM 745 O O . VAL A 1 94 ? 20.391 7.977 7.359 1 98.69 94 VAL A O 1
ATOM 748 N N . ASP A 1 95 ? 20.141 10.039 6.469 1 98.62 95 ASP A N 1
ATOM 749 C CA . ASP A 1 95 ? 21.344 10.562 7.109 1 98.62 95 ASP A CA 1
ATOM 750 C C . ASP A 1 95 ? 21.203 10.547 8.625 1 98.62 95 ASP A C 1
ATOM 752 O O . ASP A 1 95 ? 22.203 10.562 9.344 1 98.62 95 ASP A O 1
ATOM 756 N N . CYS A 1 96 ? 20.047 10.484 9.172 1 98.44 96 CYS A N 1
ATOM 757 C CA . CYS A 1 96 ? 19.797 10.43 10.609 1 98.44 96 CYS A CA 1
ATOM 758 C C . CYS A 1 96 ? 19.812 8.992 11.109 1 98.44 96 CYS A C 1
ATOM 760 O O . CYS A 1 96 ? 19.578 8.742 12.297 1 98.44 96 CYS A O 1
ATOM 762 N N . GLY A 1 97 ? 20 8.078 10.25 1 97.75 97 GLY A N 1
ATOM 763 C CA . GLY A 1 97 ? 19.953 6.676 10.633 1 97.75 97 GLY A CA 1
ATOM 764 C C . GLY A 1 97 ? 18.547 6.121 10.664 1 97.75 97 GLY A C 1
ATOM 765 O O . GLY A 1 97 ? 18.266 5.137 11.359 1 97.75 97 GLY A O 1
ATOM 766 N N . VAL A 1 98 ? 17.672 6.789 10.016 1 98.62 98 VAL A N 1
ATOM 767 C CA . VAL A 1 98 ? 16.266 6.418 9.992 1 98.62 98 VAL A CA 1
ATOM 768 C C . VAL A 1 98 ? 15.93 5.766 8.648 1 98.62 98 VAL A C 1
ATOM 770 O O . VAL A 1 98 ? 16.391 6.207 7.602 1 98.62 98 VAL A O 1
ATOM 773 N N . THR A 1 99 ? 15.125 4.73 8.664 1 97.94 99 THR A N 1
ATOM 774 C CA . THR A 1 99 ? 14.68 4.039 7.461 1 97.94 99 THR A CA 1
ATOM 775 C C . THR A 1 99 ? 13.344 4.598 6.977 1 97.94 99 THR A C 1
ATOM 777 O O . THR A 1 99 ? 12.414 4.77 7.766 1 97.94 99 THR A O 1
ATOM 780 N N . LEU A 1 100 ? 13.336 4.953 5.707 1 98.19 100 LEU A N 1
ATOM 781 C CA . LEU A 1 100 ? 12.086 5.281 5.031 1 98.19 100 LEU A CA 1
ATOM 782 C C . LEU A 1 100 ? 11.391 4.02 4.527 1 98.19 100 LEU A C 1
ATOM 784 O O . LEU A 1 100 ? 11.75 3.486 3.477 1 98.19 100 LEU A O 1
ATOM 788 N N . LYS A 1 101 ? 10.336 3.602 5.211 1 97 101 LYS A N 1
ATOM 789 C CA . LYS A 1 101 ? 9.727 2.305 4.949 1 97 101 LYS A CA 1
ATOM 790 C C . LYS A 1 101 ? 8.758 2.381 3.77 1 97 101 LYS A C 1
ATOM 792 O O . LYS A 1 101 ? 8.836 1.571 2.844 1 97 101 LYS A O 1
ATOM 797 N N . ASN A 1 102 ? 7.848 3.346 3.859 1 96.94 102 ASN A N 1
ATOM 798 C CA . ASN A 1 102 ? 6.781 3.426 2.867 1 96.94 102 ASN A CA 1
ATOM 799 C C . ASN A 1 102 ? 6.414 4.875 2.555 1 96.94 102 ASN A C 1
ATOM 801 O O . ASN A 1 102 ? 6.77 5.785 3.307 1 96.94 102 ASN A O 1
ATOM 805 N N . VAL A 1 103 ? 5.828 5.016 1.447 1 97.69 103 VAL A N 1
ATOM 806 C CA . VAL A 1 103 ? 5.102 6.238 1.127 1 97.69 103 VAL A CA 1
ATOM 807 C C . VAL A 1 103 ? 3.631 5.914 0.867 1 97.69 103 VAL A C 1
ATOM 809 O O . VAL A 1 103 ? 3.314 4.891 0.252 1 97.69 103 VAL A O 1
ATOM 812 N N . ILE A 1 104 ? 2.77 6.734 1.37 1 97.62 104 ILE A N 1
ATOM 813 C CA . ILE A 1 104 ? 1.327 6.559 1.24 1 97.62 104 ILE A CA 1
ATOM 814 C C . ILE A 1 104 ? 0.704 7.816 0.638 1 97.62 104 ILE A C 1
ATOM 816 O O . ILE A 1 104 ? 0.982 8.93 1.086 1 97.62 104 ILE A O 1
ATOM 820 N N . VAL A 1 105 ? -0.109 7.633 -0.419 1 96.44 105 VAL A N 1
ATOM 821 C CA . VAL A 1 105 ? -0.793 8.758 -1.055 1 96.44 105 VAL A CA 1
ATOM 822 C C . VAL A 1 105 ? -2.25 8.383 -1.326 1 96.44 105 VAL A C 1
ATOM 824 O O . VAL A 1 105 ? -2.617 7.211 -1.279 1 96.44 105 VAL A O 1
ATOM 827 N N . GLU A 1 106 ? -3.004 9.406 -1.534 1 94.5 106 GLU A N 1
ATOM 828 C CA . GLU A 1 106 ? -4.391 9.203 -1.943 1 94.5 106 GLU A CA 1
ATOM 829 C C . GLU A 1 106 ? -4.531 9.25 -3.463 1 94.5 106 GLU A C 1
ATOM 831 O O . GLU A 1 106 ? -4.332 10.305 -4.074 1 94.5 106 GLU A O 1
ATOM 836 N N . HIS A 1 107 ? -4.812 8.195 -4.004 1 92.88 107 HIS A N 1
ATOM 837 C CA . HIS A 1 107 ? -5.066 8.078 -5.438 1 92.88 107 HIS A CA 1
ATOM 838 C C . HIS A 1 107 ? -6.531 8.344 -5.758 1 92.88 107 HIS A C 1
ATOM 840 O O . HIS A 1 107 ? -7.422 7.891 -5.039 1 92.88 107 HIS A O 1
ATOM 846 N N . PRO A 1 108 ? -6.836 8.984 -6.805 1 87.81 108 PRO A N 1
ATOM 847 C CA . PRO A 1 108 ? -8.219 9.352 -7.137 1 87.81 108 PRO A CA 1
ATOM 848 C C . PRO A 1 108 ? -9.109 8.133 -7.371 1 87.81 108 PRO A C 1
ATOM 850 O O . PRO A 1 108 ? -10.305 8.18 -7.082 1 87.81 108 PRO A O 1
ATOM 853 N N . VAL A 1 109 ? -8.547 7.051 -7.781 1 90.31 109 VAL A N 1
ATOM 854 C CA . VAL A 1 109 ? -9.344 5.895 -8.172 1 90.31 109 VAL A CA 1
ATOM 855 C C . VAL A 1 109 ? -9.297 4.836 -7.07 1 90.31 109 VAL A C 1
ATOM 857 O O . VAL A 1 109 ? -10.328 4.301 -6.664 1 90.31 109 VAL A O 1
ATOM 860 N N . TYR A 1 110 ? -8.141 4.617 -6.523 1 93.5 110 TYR A N 1
ATOM 861 C CA . TYR A 1 110 ? -7.93 3.463 -5.656 1 93.5 110 TYR A CA 1
ATOM 862 C C . TYR A 1 110 ? -8.039 3.855 -4.188 1 93.5 110 TYR A C 1
ATOM 864 O O . TYR A 1 110 ? -8.086 2.992 -3.309 1 93.5 110 TYR A O 1
ATOM 872 N N . GLY A 1 111 ? -8.125 5.168 -3.941 1 93.12 111 GLY A N 1
ATOM 873 C CA . GLY A 1 111 ? -7.984 5.613 -2.564 1 93.12 111 GLY A CA 1
ATOM 874 C C . GLY A 1 111 ? -6.543 5.625 -2.086 1 93.12 111 GLY A C 1
ATOM 875 O O . GLY A 1 111 ? -5.684 6.258 -2.703 1 93.12 111 GLY A O 1
ATOM 876 N N . GLU A 1 112 ? -6.301 4.805 -1.081 1 96.81 112 GLU A N 1
ATOM 877 C CA . GLU A 1 112 ? -4.965 4.781 -0.496 1 96.81 112 GLU A CA 1
ATOM 878 C C . GLU A 1 112 ? -4.043 3.838 -1.268 1 96.81 112 GLU A C 1
ATOM 880 O O . GLU A 1 112 ? -4.387 2.678 -1.5 1 96.81 112 GLU A O 1
ATOM 885 N N . ILE A 1 113 ? -2.939 4.328 -1.72 1 96.75 113 ILE A N 1
ATOM 886 C CA . ILE A 1 113 ? -1.873 3.533 -2.318 1 96.75 113 ILE A CA 1
ATOM 887 C C . ILE A 1 113 ? -0.628 3.592 -1.436 1 96.75 113 ILE A C 1
ATOM 889 O O . ILE A 1 113 ? -0.198 4.676 -1.028 1 96.75 113 ILE A O 1
ATOM 893 N N . THR A 1 114 ? -0.124 2.484 -1.104 1 97.56 114 THR A N 1
ATOM 894 C CA . THR A 1 114 ? 1.1 2.361 -0.32 1 97.56 114 THR A CA 1
ATOM 895 C C . THR A 1 114 ? 2.205 1.705 -1.143 1 97.56 114 THR A C 1
ATOM 897 O O . THR A 1 114 ? 1.991 0.659 -1.758 1 97.56 114 THR A O 1
ATOM 900 N N . ALA A 1 115 ? 3.324 2.33 -1.168 1 96.94 115 ALA A N 1
ATOM 901 C CA . ALA A 1 115 ? 4.496 1.756 -1.828 1 96.94 115 ALA A CA 1
ATOM 902 C C . ALA A 1 115 ? 5.59 1.429 -0.817 1 96.94 115 ALA A C 1
ATOM 904 O O . ALA A 1 115 ? 5.875 2.229 0.077 1 96.94 115 ALA A O 1
ATOM 905 N N . SER A 1 116 ? 6.133 0.26 -0.945 1 95.69 116 SER A N 1
ATOM 906 C CA . SER A 1 116 ? 7.223 -0.17 -0.076 1 95.69 116 SER A CA 1
ATOM 907 C C . SER A 1 116 ? 8.57 0.302 -0.607 1 95.69 116 SER A C 1
ATOM 909 O O . SER A 1 116 ? 9.055 -0.192 -1.631 1 95.69 116 SER A O 1
ATOM 911 N N . MET A 1 117 ? 9.219 1.184 0.012 1 94.56 117 MET A N 1
ATOM 912 C CA . MET A 1 117 ? 10.484 1.762 -0.425 1 94.56 117 MET A CA 1
ATOM 913 C C . MET A 1 117 ? 11.656 1.117 0.306 1 94.56 117 MET A C 1
ATOM 915 O O . MET A 1 117 ? 12.547 0.541 -0.323 1 94.56 117 MET A O 1
ATOM 919 N N . MET A 1 118 ? 11.75 1.168 1.528 1 95.19 118 MET A N 1
ATOM 920 C CA . MET A 1 118 ? 12.758 0.584 2.414 1 95.19 118 MET A CA 1
ATOM 921 C C . MET A 1 118 ? 14.133 1.179 2.141 1 95.19 118 MET A C 1
ATOM 923 O O . MET A 1 118 ? 15.094 0.445 1.908 1 95.19 118 MET A O 1
ATOM 927 N N . LEU A 1 119 ? 14.195 2.445 2.213 1 97.19 119 LEU A N 1
ATOM 928 C CA . LEU A 1 119 ? 15.453 3.162 2.025 1 97.19 119 LEU A CA 1
ATOM 929 C C . LEU A 1 119 ? 16.125 3.445 3.367 1 97.19 119 LEU A C 1
ATOM 931 O O . LEU A 1 119 ? 15.531 4.094 4.234 1 97.19 119 LEU A O 1
ATOM 935 N N . SER A 1 120 ? 17.391 2.99 3.486 1 96.75 120 SER A N 1
ATOM 936 C CA . SER A 1 120 ? 17.984 3.094 4.812 1 96.75 120 SER A CA 1
ATOM 937 C C . SER A 1 120 ? 19.297 3.875 4.766 1 96.75 120 SER A C 1
ATOM 939 O O . SER A 1 120 ? 19.828 4.266 5.809 1 96.75 120 SER A O 1
ATOM 941 N N . ASN A 1 121 ? 19.828 4.09 3.578 1 97.5 121 ASN A N 1
ATOM 942 C CA . ASN A 1 121 ? 21.078 4.816 3.438 1 97.5 121 ASN A CA 1
ATOM 943 C C . ASN A 1 121 ? 21.141 5.598 2.127 1 97.5 121 ASN A C 1
ATOM 945 O O . ASN A 1 121 ? 20.219 5.52 1.315 1 97.5 121 ASN A O 1
ATOM 949 N N . ARG A 1 122 ? 22.188 6.355 1.896 1 98.12 122 ARG A N 1
ATOM 950 C CA . ARG A 1 122 ? 22.297 7.242 0.741 1 98.12 122 ARG A CA 1
ATOM 951 C C . ARG A 1 122 ? 22.359 6.445 -0.558 1 98.12 122 ARG A C 1
ATOM 953 O O . ARG A 1 122 ? 21.828 6.887 -1.584 1 98.12 122 ARG A O 1
ATOM 960 N N . HIS A 1 123 ? 23.016 5.316 -0.493 1 97 123 HIS A N 1
ATOM 961 C CA . HIS A 1 123 ? 23.062 4.477 -1.685 1 97 123 HIS A CA 1
ATOM 962 C C . HIS A 1 123 ? 21.672 4.062 -2.123 1 97 123 HIS A C 1
ATOM 964 O O . HIS A 1 123 ? 21.344 4.102 -3.312 1 97 123 HIS A O 1
ATOM 970 N N . ASP A 1 124 ? 20.859 3.648 -1.145 1 96.31 124 ASP A N 1
ATOM 971 C CA . ASP A 1 124 ? 19.484 3.291 -1.436 1 96.31 124 ASP A CA 1
ATOM 972 C C . ASP A 1 124 ? 18.75 4.434 -2.139 1 96.31 124 ASP A C 1
ATOM 974 O O . ASP A 1 124 ? 18.062 4.215 -3.131 1 96.31 124 ASP A O 1
ATOM 978 N N . VAL A 1 125 ? 18.938 5.633 -1.607 1 97.88 125 VAL A N 1
ATOM 979 C CA . VAL A 1 125 ? 18.25 6.812 -2.127 1 97.88 125 VAL A CA 1
ATOM 980 C C . VAL A 1 125 ? 18.688 7.082 -3.561 1 97.88 125 VAL A C 1
ATOM 982 O O . VAL A 1 125 ? 17.859 7.289 -4.449 1 97.88 125 VAL A O 1
ATOM 985 N N . VAL A 1 126 ? 19.953 7.043 -3.785 1 96.81 126 VAL A N 1
ATOM 986 C CA . VAL A 1 126 ? 20.516 7.312 -5.109 1 96.81 126 VAL A CA 1
ATOM 987 C C . VAL A 1 126 ? 19.984 6.281 -6.109 1 96.81 126 VAL A C 1
ATOM 989 O O . VAL A 1 126 ? 19.594 6.633 -7.223 1 96.81 126 VAL A O 1
ATOM 992 N N . SER A 1 127 ? 20 5.082 -5.715 1 95.06 127 SER A N 1
ATOM 993 C CA . SER A 1 127 ? 19.516 4.016 -6.578 1 95.06 127 SER A CA 1
ATOM 994 C C . SER A 1 127 ? 18.031 4.223 -6.914 1 95.06 127 SER A C 1
ATOM 996 O O . SER A 1 127 ? 17.625 4.039 -8.062 1 95.06 127 SER A O 1
ATOM 998 N N . PHE A 1 128 ? 17.25 4.562 -5.926 1 96 128 PHE A N 1
ATOM 999 C CA . PHE A 1 128 ? 15.836 4.824 -6.121 1 96 128 PHE A CA 1
ATOM 1000 C C . PHE A 1 128 ? 15.625 5.957 -7.121 1 96 128 PHE A C 1
ATOM 1002 O O . PHE A 1 128 ? 14.82 5.832 -8.047 1 96 128 PHE A O 1
ATOM 1009 N N . LEU A 1 129 ? 16.344 7.004 -6.934 1 95.81 129 LEU A N 1
ATOM 1010 C CA . LEU A 1 129 ? 16.219 8.172 -7.801 1 95.81 129 LEU A CA 1
ATOM 1011 C C . LEU A 1 129 ? 16.641 7.832 -9.227 1 95.81 129 LEU A C 1
ATOM 1013 O O . LEU A 1 129 ? 16.016 8.297 -10.188 1 95.81 129 LEU A O 1
ATOM 1017 N N . LYS A 1 130 ? 17.656 7.098 -9.305 1 94.5 130 LYS A N 1
ATOM 1018 C CA . LYS A 1 130 ? 18.109 6.656 -10.625 1 94.5 130 LYS A CA 1
ATOM 1019 C C . LYS A 1 130 ? 17.016 5.859 -11.336 1 94.5 130 LYS A C 1
ATOM 1021 O O . LYS A 1 130 ? 16.766 6.066 -12.523 1 94.5 130 LYS A O 1
ATOM 1026 N N . ASN A 1 131 ? 16.359 4.965 -10.656 1 92.38 131 ASN A N 1
ATOM 1027 C CA . ASN A 1 131 ? 15.289 4.156 -11.227 1 92.38 131 ASN A CA 1
ATOM 1028 C C . ASN A 1 131 ? 14.117 5.02 -11.672 1 92.38 131 ASN A C 1
ATOM 1030 O O . ASN A 1 131 ? 13.539 4.785 -12.742 1 92.38 131 ASN A O 1
ATOM 1034 N N . VAL A 1 132 ? 13.789 5.973 -10.836 1 92.5 132 VAL A N 1
ATOM 1035 C CA . VAL A 1 132 ? 12.703 6.891 -11.172 1 92.5 132 VAL A CA 1
ATOM 1036 C C . VAL A 1 132 ? 13.031 7.621 -12.469 1 92.5 132 VAL A C 1
ATOM 1038 O O . VAL A 1 132 ? 12.18 7.723 -13.359 1 92.5 132 VAL A O 1
ATOM 1041 N N . LYS A 1 133 ? 14.195 8.078 -12.555 1 91.19 133 LYS A N 1
ATOM 1042 C CA . LYS A 1 133 ? 14.633 8.82 -13.734 1 91.19 133 LYS A CA 1
ATOM 1043 C C . LYS A 1 133 ? 14.656 7.93 -14.969 1 91.19 133 LYS A C 1
ATOM 1045 O O . LYS A 1 133 ? 14.18 8.328 -16.031 1 91.19 133 LYS A O 1
ATOM 1050 N N . GLU A 1 134 ? 15.133 6.797 -14.867 1 90.69 134 GLU A N 1
ATOM 1051 C CA . GLU A 1 134 ? 15.297 5.887 -15.992 1 90.69 134 GLU A CA 1
ATOM 1052 C C . GLU A 1 134 ? 13.945 5.422 -16.531 1 90.69 134 GLU A C 1
ATOM 1054 O O . GLU A 1 134 ? 13.805 5.156 -17.734 1 90.69 134 GLU A O 1
ATOM 1059 N N . THR A 1 135 ? 13.039 5.297 -15.688 1 86.5 135 THR A N 1
ATOM 1060 C CA . THR A 1 135 ? 11.727 4.82 -16.109 1 86.5 135 THR A CA 1
ATOM 1061 C C . THR A 1 135 ? 10.812 5.992 -16.453 1 86.5 135 THR A C 1
ATOM 1063 O O . THR A 1 135 ? 9.695 5.789 -16.922 1 86.5 135 THR A O 1
ATOM 1066 N N . ASN A 1 136 ? 11.281 7.176 -16.312 1 82.94 136 ASN A N 1
ATOM 1067 C CA . ASN A 1 136 ? 10.492 8.383 -16.516 1 82.94 136 ASN A CA 1
ATOM 1068 C C . ASN A 1 136 ? 9.18 8.328 -15.727 1 82.94 136 ASN A C 1
ATOM 1070 O O . ASN A 1 136 ? 8.141 8.758 -16.219 1 82.94 136 ASN A O 1
ATOM 1074 N N . ALA A 1 137 ? 9.266 7.672 -14.688 1 80.19 137 ALA A N 1
ATOM 1075 C CA . ALA A 1 137 ? 8.094 7.59 -13.82 1 80.19 137 ALA A CA 1
ATOM 1076 C C . ALA A 1 137 ? 7.945 8.852 -12.984 1 80.19 137 ALA A C 1
ATOM 1078 O O . ALA A 1 137 ? 8.938 9.516 -12.656 1 80.19 137 ALA A O 1
ATOM 1079 N N . ASN A 1 138 ? 6.684 9.203 -12.656 1 82.25 138 ASN A N 1
ATOM 1080 C CA . ASN A 1 138 ? 6.438 10.281 -11.703 1 82.25 138 ASN A CA 1
ATOM 1081 C C . ASN A 1 138 ? 6.41 9.758 -10.266 1 82.25 138 ASN A C 1
ATOM 1083 O O . ASN A 1 138 ? 6.121 8.586 -10.039 1 82.25 138 ASN A O 1
ATOM 1087 N N . TYR A 1 139 ? 6.781 10.711 -9.375 1 88.25 139 TYR A N 1
ATOM 1088 C CA . TYR A 1 139 ? 6.57 10.414 -7.961 1 88.25 139 TYR A CA 1
ATOM 1089 C C . TYR A 1 139 ? 5.09 10.227 -7.656 1 88.25 139 TYR A C 1
ATOM 1091 O O . TYR A 1 139 ? 4.246 10.953 -8.188 1 88.25 139 TYR A O 1
ATOM 1099 N N . LEU A 1 140 ? 4.809 9.297 -6.797 1 89.94 140 LEU A N 1
ATOM 1100 C CA . LEU A 1 140 ? 3.428 9.078 -6.383 1 89.94 140 LEU A CA 1
ATOM 1101 C C . LEU A 1 140 ? 2.852 10.32 -5.723 1 89.94 140 LEU A C 1
ATOM 1103 O O . LEU A 1 140 ? 1.649 10.586 -5.816 1 89.94 140 LEU A O 1
ATOM 1107 N N . SER A 1 141 ? 3.723 11.125 -5.125 1 86.56 141 SER A N 1
ATOM 1108 C CA . SER A 1 141 ? 3.299 12.32 -4.402 1 86.56 141 SER A CA 1
ATOM 1109 C C . SER A 1 141 ? 2.682 13.352 -5.344 1 86.56 141 SER A C 1
ATOM 1111 O O . SER A 1 141 ? 2.006 14.281 -4.902 1 86.56 141 SER A O 1
ATOM 1113 N N . VAL A 1 142 ? 2.955 13.273 -6.645 1 86.19 142 VAL A N 1
ATOM 1114 C CA . VAL A 1 142 ? 2.404 14.211 -7.613 1 86.19 142 VAL A CA 1
ATOM 1115 C C . VAL A 1 142 ? 0.881 14.102 -7.633 1 86.19 142 VAL A C 1
ATOM 1117 O O . VAL A 1 142 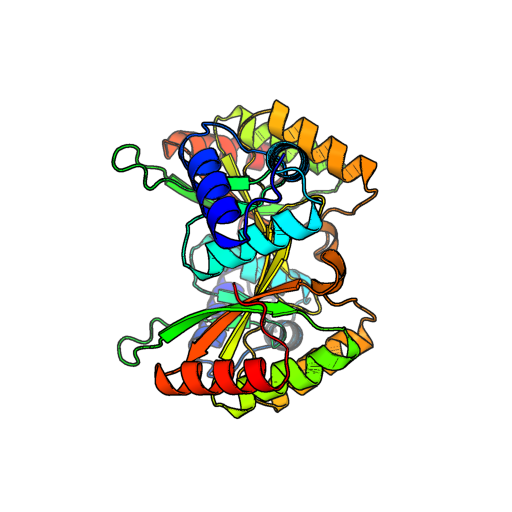? 0.185 15.07 -7.938 1 86.19 142 VAL A O 1
ATOM 1120 N N . LEU A 1 143 ? 0.4 13 -7.203 1 86.25 143 LEU A N 1
ATOM 1121 C CA . LEU A 1 143 ? -1.033 12.734 -7.23 1 86.25 143 LEU A CA 1
ATOM 1122 C C . LEU A 1 143 ? -1.768 13.602 -6.211 1 86.25 143 LEU A C 1
ATOM 1124 O O . LEU A 1 143 ? -2.988 13.758 -6.285 1 86.25 143 LEU A O 1
ATOM 1128 N N . THR A 1 144 ? -1.034 14.156 -5.223 1 89.25 144 THR A N 1
ATOM 1129 C CA . THR A 1 144 ? -1.644 14.898 -4.121 1 89.25 144 THR A CA 1
ATOM 1130 C C . THR A 1 144 ? -0.978 16.266 -3.955 1 89.25 144 THR A C 1
ATOM 1132 O O . THR A 1 144 ? -0.812 16.75 -2.834 1 89.25 144 THR A O 1
ATOM 1135 N N . ASN A 1 145 ? -0.421 16.734 -5.027 1 88.81 145 ASN A N 1
ATOM 1136 C CA . ASN A 1 145 ? 0.227 18.047 -5.023 1 88.81 145 ASN A CA 1
ATOM 1137 C C . ASN A 1 145 ? 1.341 18.109 -3.982 1 88.81 145 ASN A C 1
ATOM 1139 O O . ASN A 1 145 ? 1.474 19.109 -3.275 1 88.81 145 ASN A O 1
ATOM 1143 N N . GLY A 1 146 ? 1.939 17.047 -3.777 1 91.44 146 GLY A N 1
ATOM 1144 C CA . GLY A 1 146 ? 3.166 17.031 -2.996 1 91.44 146 GLY A CA 1
ATOM 1145 C C . GLY A 1 146 ? 2.969 16.516 -1.585 1 91.44 146 GLY A C 1
ATOM 1146 O O . GLY A 1 146 ? 3.938 16.172 -0.899 1 91.44 146 GLY A O 1
ATOM 1147 N N . THR A 1 147 ? 1.719 16.469 -1.114 1 95.19 147 THR A N 1
ATOM 1148 C CA . THR A 1 147 ? 1.478 15.969 0.235 1 95.19 147 THR A CA 1
ATOM 1149 C C . THR A 1 147 ? 1.449 14.438 0.25 1 95.19 147 THR A C 1
ATOM 1151 O O . THR A 1 147 ? 0.871 13.812 -0.641 1 95.19 147 THR A O 1
ATOM 1154 N N . HIS A 1 148 ? 2.074 13.859 1.253 1 97.12 148 HIS A N 1
ATOM 1155 C CA . HIS A 1 148 ? 2.1 12.406 1.394 1 97.12 148 HIS A CA 1
ATOM 1156 C C . HIS A 1 148 ? 2.49 11.992 2.809 1 97.12 148 HIS A C 1
ATOM 1158 O O . HIS A 1 148 ? 2.961 12.828 3.592 1 97.12 148 HIS A O 1
ATOM 1164 N N . LEU A 1 149 ? 2.221 10.773 3.109 1 97.81 149 LEU A N 1
ATOM 1165 C CA . LEU A 1 149 ? 2.549 10.18 4.402 1 97.81 149 LEU A CA 1
ATOM 1166 C C . LEU A 1 149 ? 3.711 9.203 4.273 1 97.81 149 LEU A C 1
ATOM 1168 O O . LEU A 1 149 ? 3.773 8.43 3.312 1 97.81 149 LEU A O 1
ATOM 1172 N N . HIS A 1 150 ? 4.637 9.25 5.164 1 98.25 150 HIS A N 1
ATOM 1173 C CA . HIS A 1 150 ? 5.672 8.227 5.285 1 98.25 150 HIS A CA 1
ATOM 1174 C C . HIS A 1 150 ? 5.535 7.461 6.598 1 98.25 150 HIS A C 1
ATOM 1176 O O . HIS A 1 150 ? 5.168 8.039 7.625 1 98.25 150 HIS A O 1
ATOM 1182 N N . VAL A 1 151 ? 5.855 6.199 6.543 1 98.19 151 VAL A N 1
ATOM 1183 C CA . VAL A 1 151 ? 6.223 5.445 7.734 1 98.19 151 VAL A CA 1
ATOM 1184 C C . VAL A 1 151 ? 7.742 5.336 7.832 1 98.19 151 VAL A C 1
ATOM 1186 O O . VAL A 1 151 ? 8.398 4.863 6.902 1 98.19 151 VAL A O 1
ATOM 1189 N N . ILE A 1 152 ? 8.242 5.824 8.898 1 98.5 152 ILE A N 1
ATOM 1190 C CA . ILE A 1 152 ? 9.688 5.75 9.102 1 98.5 152 ILE A CA 1
ATOM 1191 C C . ILE A 1 152 ? 9.984 4.891 10.328 1 98.5 152 ILE A C 1
ATOM 1193 O O . ILE A 1 152 ? 9.133 4.73 11.203 1 98.5 152 ILE A O 1
ATOM 1197 N N . SER A 1 153 ? 11.188 4.34 10.328 1 98 153 SER A N 1
ATOM 1198 C CA . SER A 1 153 ? 11.562 3.439 11.414 1 98 153 SER A CA 1
ATOM 1199 C C . SER A 1 153 ? 13.023 3.629 11.805 1 98 153 SER A C 1
ATOM 1201 O O . SER A 1 153 ? 13.844 4.027 10.984 1 98 153 SER A O 1
ATOM 1203 N N . ALA A 1 154 ? 13.289 3.381 13.094 1 97.69 154 ALA A N 1
ATOM 1204 C CA . ALA A 1 154 ? 14.648 3.473 13.609 1 97.69 154 ALA A CA 1
ATOM 1205 C C . ALA A 1 154 ? 14.828 2.592 14.844 1 97.69 154 ALA A C 1
ATOM 1207 O O . ALA A 1 154 ? 13.852 2.07 15.391 1 97.69 154 ALA A O 1
ATOM 1208 N N . THR A 1 155 ? 16.062 2.432 15.25 1 95.56 155 THR A N 1
ATOM 1209 C CA . THR A 1 155 ? 16.391 1.596 16.406 1 95.56 155 THR A CA 1
ATOM 1210 C C . THR A 1 155 ? 16.188 2.361 17.703 1 95.56 155 THR A C 1
ATOM 1212 O O . THR A 1 155 ? 16.281 1.787 18.781 1 95.56 155 THR A O 1
ATOM 1215 N N . SER A 1 156 ? 15.914 3.643 17.594 1 96.31 156 SER A N 1
ATOM 1216 C CA . SER A 1 156 ? 15.609 4.438 18.781 1 96.31 156 SER A CA 1
ATOM 1217 C C . SER A 1 156 ? 14.68 5.594 18.453 1 96.31 156 SER A C 1
ATOM 1219 O O . SER A 1 156 ? 14.664 6.086 17.328 1 96.31 156 SER A O 1
ATOM 1221 N N . GLU A 1 157 ? 13.977 6.051 19.438 1 97.31 157 GLU A N 1
ATOM 1222 C CA . GLU A 1 157 ? 13.078 7.188 19.266 1 97.31 157 GLU A CA 1
ATOM 1223 C C . GLU A 1 157 ? 13.852 8.477 19.031 1 97.31 157 GLU A C 1
ATOM 1225 O O . GLU A 1 157 ? 13.383 9.367 18.312 1 97.31 157 GLU A O 1
ATOM 1230 N N . GLU A 1 158 ? 14.984 8.531 19.578 1 98.06 158 GLU A N 1
ATOM 1231 C CA . GLU A 1 158 ? 15.82 9.719 19.438 1 98.06 158 GLU A CA 1
ATOM 1232 C C . GLU A 1 158 ? 16.188 9.969 17.984 1 98.06 158 GLU A C 1
ATOM 1234 O O . GLU A 1 158 ? 16.234 11.117 17.531 1 98.06 158 GLU A O 1
ATOM 1239 N N . LEU A 1 159 ? 16.469 8.945 17.281 1 98.19 159 LEU A N 1
ATOM 1240 C CA . LEU A 1 159 ? 16.781 9.062 15.867 1 98.19 159 LEU A CA 1
ATOM 1241 C C . LEU A 1 159 ? 15.578 9.586 15.086 1 98.19 159 LEU A C 1
ATOM 1243 O O . LEU A 1 159 ? 15.727 10.422 14.195 1 98.19 159 LEU A O 1
ATOM 1247 N N . LEU A 1 160 ? 14.391 9.125 15.43 1 98.62 160 LEU A N 1
ATOM 1248 C CA . LEU A 1 160 ? 13.172 9.617 14.797 1 98.62 160 LEU A CA 1
ATOM 1249 C C . LEU A 1 160 ? 12.953 11.086 15.109 1 98.62 160 LEU A C 1
ATOM 1251 O O . LEU A 1 160 ? 12.594 11.867 14.227 1 98.62 160 LEU A O 1
ATOM 1255 N N . ASP A 1 161 ? 13.188 11.438 16.359 1 98.5 161 ASP A N 1
ATOM 1256 C CA . ASP A 1 161 ? 13.07 12.836 16.766 1 98.5 161 ASP A CA 1
ATOM 1257 C C . ASP A 1 161 ? 14 13.727 15.961 1 98.5 161 ASP A C 1
ATOM 1259 O O . ASP A 1 161 ? 13.609 14.812 15.516 1 98.5 161 ASP A O 1
ATOM 1263 N N . ARG A 1 162 ? 15.18 13.273 15.828 1 98.5 162 ARG A N 1
ATOM 1264 C CA . ARG A 1 162 ? 16.172 14.031 15.086 1 98.5 162 ARG A CA 1
ATOM 1265 C C . ARG A 1 162 ? 15.75 14.227 13.633 1 98.5 162 ARG A C 1
ATOM 1267 O O . ARG A 1 162 ? 15.828 15.336 13.094 1 98.5 162 ARG A O 1
ATOM 1274 N N . ALA A 1 163 ? 15.32 13.18 13 1 98.62 163 ALA A N 1
ATOM 1275 C CA . ALA A 1 163 ? 14.875 13.258 11.609 1 98.62 163 ALA A CA 1
ATOM 1276 C C . ALA A 1 163 ? 13.719 14.25 11.469 1 98.62 163 ALA A C 1
ATOM 1278 O O . ALA A 1 163 ? 13.711 15.078 10.555 1 98.62 163 ALA A O 1
ATOM 1279 N N . GLU A 1 164 ? 12.766 14.148 12.344 1 98.44 164 GLU A N 1
ATOM 1280 C CA . GLU A 1 164 ? 11.617 15.047 12.297 1 98.44 164 GLU A CA 1
ATOM 1281 C C . GLU A 1 164 ? 12.047 16.5 12.461 1 98.44 164 GLU A C 1
ATOM 1283 O O . GLU A 1 164 ? 11.523 17.391 11.789 1 98.44 164 GLU A O 1
ATOM 1288 N N . GLN A 1 165 ? 12.93 16.703 13.398 1 98.25 165 GLN A N 1
ATOM 1289 C CA . GLN A 1 165 ? 13.43 18.047 13.633 1 98.25 165 GLN A CA 1
ATOM 1290 C C . GLN A 1 165 ? 14.102 18.609 12.383 1 98.25 165 GLN A C 1
ATOM 1292 O O . GLN A 1 165 ? 13.859 19.75 12 1 98.25 165 GLN A O 1
ATOM 1297 N N . MET A 1 166 ? 14.914 17.844 11.758 1 98.56 166 MET A N 1
ATOM 1298 C CA . MET A 1 166 ? 15.617 18.281 10.547 1 98.56 166 MET A CA 1
ATOM 1299 C C . MET A 1 166 ? 14.633 18.547 9.414 1 98.56 166 MET A C 1
ATOM 1301 O O . MET A 1 166 ? 14.766 19.531 8.688 1 98.56 166 MET A O 1
ATOM 1305 N N . LEU A 1 167 ? 13.688 17.672 9.289 1 98.5 167 LEU A N 1
ATOM 1306 C CA . LEU A 1 167 ? 12.672 17.859 8.258 1 98.5 167 LEU A CA 1
ATOM 1307 C C . LEU A 1 167 ? 11.859 19.125 8.516 1 98.5 167 LEU A C 1
ATOM 1309 O O . LEU A 1 167 ? 11.5 19.844 7.578 1 98.5 167 LEU A O 1
ATOM 1313 N N . ARG A 1 168 ? 11.555 19.312 9.789 1 97.5 168 ARG A N 1
ATOM 1314 C CA . ARG A 1 168 ? 10.828 20.531 10.18 1 97.5 168 ARG A CA 1
ATOM 1315 C C . ARG A 1 168 ? 11.617 21.781 9.82 1 97.5 168 ARG A C 1
ATOM 1317 O O . ARG A 1 168 ? 11.062 22.734 9.281 1 97.5 168 ARG A O 1
ATOM 1324 N N . GLU A 1 169 ? 12.859 21.781 10.102 1 97.75 169 GLU A N 1
ATOM 1325 C CA . GLU A 1 169 ? 13.727 22.922 9.82 1 97.75 169 GLU A CA 1
ATOM 1326 C C . GLU A 1 169 ? 13.805 23.188 8.32 1 97.75 169 GLU A C 1
ATOM 1328 O O . GLU A 1 169 ? 13.938 24.344 7.898 1 97.75 169 GLU A O 1
ATOM 1333 N N . LYS A 1 170 ? 13.672 22.219 7.578 1 97.81 170 LYS A N 1
ATOM 1334 C CA . LYS A 1 170 ? 13.758 22.359 6.129 1 97.81 170 LYS A CA 1
ATOM 1335 C C . LYS A 1 170 ? 12.391 22.672 5.527 1 97.81 170 LYS A C 1
ATOM 1337 O O . LYS A 1 170 ? 12.273 22.922 4.328 1 97.81 170 LYS A O 1
ATOM 1342 N N . GLY A 1 171 ? 11.383 22.516 6.367 1 97 171 GLY A N 1
ATOM 1343 C CA . GLY A 1 171 ? 10.039 22.875 5.93 1 97 171 GLY A CA 1
ATOM 1344 C C . GLY A 1 171 ? 9.328 21.734 5.223 1 97 171 GLY A C 1
ATOM 1345 O O . GLY A 1 171 ? 8.391 21.953 4.457 1 97 171 GLY A O 1
ATOM 1346 N N . TYR A 1 172 ? 9.695 20.484 5.441 1 97.69 172 TYR A N 1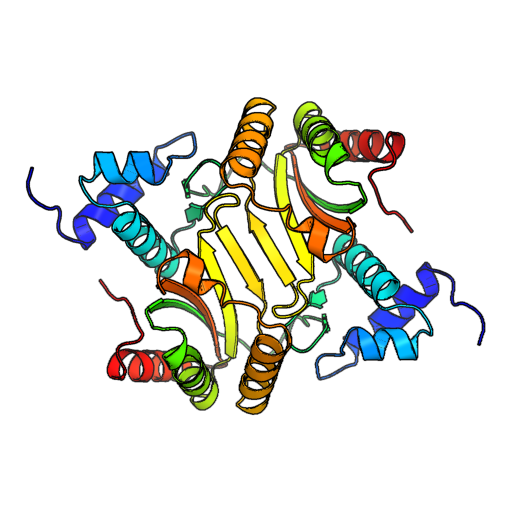
ATOM 1347 C CA . TYR A 1 172 ? 9.148 19.359 4.707 1 97.69 172 TYR A CA 1
ATOM 1348 C C . TYR A 1 172 ? 8.008 18.703 5.477 1 97.69 172 TYR A C 1
ATOM 1350 O O . TYR A 1 172 ? 7.312 17.828 4.953 1 97.69 172 TYR A O 1
ATOM 1358 N N . LEU A 1 173 ? 7.703 19.125 6.699 1 97.44 173 LEU A N 1
ATOM 1359 C CA . LEU A 1 173 ? 6.66 18.5 7.508 1 97.44 173 LEU A CA 1
ATOM 1360 C C . LEU A 1 173 ? 5.391 19.344 7.508 1 97.44 173 LEU A C 1
ATOM 1362 O O . LEU A 1 173 ? 5.461 20.578 7.59 1 97.44 173 LEU A O 1
ATOM 1366 N N . VAL A 1 174 ? 4.32 18.641 7.367 1 93.5 174 VAL A N 1
ATOM 1367 C CA . VAL A 1 174 ? 3.021 19.266 7.594 1 93.5 174 VAL A CA 1
ATOM 1368 C C . VAL A 1 174 ? 2.561 19 9.023 1 93.5 174 VAL A C 1
ATOM 1370 O O . VAL A 1 174 ? 2.361 17.844 9.414 1 93.5 174 VAL A O 1
ATOM 1373 N N . GLU A 1 175 ? 2.57 20.016 9.805 1 83.62 175 GLU A N 1
ATOM 1374 C CA . GLU A 1 175 ? 2.201 19.859 11.203 1 83.62 175 GLU A CA 1
ATOM 1375 C C . GLU A 1 175 ? 1.056 20.797 11.578 1 83.62 175 GLU A C 1
ATOM 1377 O O . GLU A 1 175 ? 0.8 21.781 10.875 1 83.62 175 GLU A O 1
ATOM 1382 N N . ASN A 1 176 ? 0.018 20.359 12.43 1 67.12 176 ASN A N 1
ATOM 1383 C CA . ASN A 1 176 ? -1.149 21.125 12.883 1 67.12 176 ASN A CA 1
ATOM 1384 C C . ASN A 1 176 ? -0.771 22.531 13.32 1 67.12 176 ASN A C 1
ATOM 1386 O O . ASN A 1 176 ? 0.306 22.75 13.883 1 67.12 176 ASN A O 1
ATOM 1390 N N . MET B 1 1 ? -20.219 30.578 7.844 1 35.97 1 MET B N 1
ATOM 1391 C CA . MET B 1 1 ? -19.875 29.516 8.781 1 35.97 1 MET B CA 1
ATOM 1392 C C . MET B 1 1 ? -18.406 29.578 9.156 1 35.97 1 MET B C 1
ATOM 1394 O O . MET B 1 1 ? -17.547 29.828 8.305 1 35.97 1 MET B O 1
ATOM 1398 N N . LYS B 1 2 ? -18.031 29.891 10.344 1 45.03 2 LYS B N 1
ATOM 1399 C CA . LYS B 1 2 ? -16.703 30.219 10.844 1 45.03 2 LYS B CA 1
ATOM 1400 C C . LYS B 1 2 ? -15.672 29.172 10.406 1 45.03 2 LYS B C 1
ATOM 1402 O O . LYS B 1 2 ? -15.945 27.984 10.43 1 45.03 2 LYS B O 1
ATOM 1407 N N . LYS B 1 3 ? -14.656 29.531 9.594 1 51.94 3 LYS B N 1
ATOM 1408 C CA . LYS B 1 3 ? -13.531 28.688 9.18 1 51.94 3 LYS B CA 1
ATOM 1409 C C . LYS B 1 3 ? -13.016 27.844 10.344 1 51.94 3 LYS B C 1
ATOM 1411 O O . LYS B 1 3 ? -12.633 28.391 11.383 1 51.94 3 LYS B O 1
ATOM 1416 N N . MET B 1 4 ? -13.602 26.656 10.602 1 60.03 4 MET B N 1
ATOM 1417 C CA . MET B 1 4 ? -13.164 25.797 11.703 1 60.03 4 MET B CA 1
ATOM 1418 C C . MET B 1 4 ? -11.641 25.703 11.734 1 60.03 4 MET B C 1
ATOM 1420 O O . MET B 1 4 ? -11 25.516 10.703 1 60.03 4 MET B O 1
ATOM 1424 N N . LEU B 1 5 ? -11 26.156 12.758 1 76 5 LEU B N 1
ATOM 1425 C CA . LEU B 1 5 ? -9.578 25.984 13.039 1 76 5 LEU B CA 1
ATOM 1426 C C . LEU B 1 5 ? -9.141 24.547 12.742 1 76 5 LEU B C 1
ATOM 1428 O O . LEU B 1 5 ? -9.945 23.625 12.805 1 76 5 LEU B O 1
ATOM 1432 N N . GLY B 1 6 ? -7.922 24.359 12.25 1 86.19 6 GLY B N 1
ATOM 1433 C CA . GLY B 1 6 ? -7.383 23.094 11.766 1 86.19 6 GLY B CA 1
ATOM 1434 C C . GLY B 1 6 ? -7.645 21.938 12.703 1 86.19 6 GLY B C 1
ATOM 1435 O O . GLY B 1 6 ? -8.172 20.891 12.289 1 86.19 6 GLY B O 1
ATOM 1436 N N . GLU B 1 7 ? -7.477 22.156 13.953 1 91.69 7 GLU B N 1
ATOM 1437 C CA . GLU B 1 7 ? -7.629 21.062 14.914 1 91.69 7 GLU B CA 1
ATOM 1438 C C . GLU B 1 7 ? -9.102 20.766 15.18 1 91.69 7 GLU B C 1
ATOM 1440 O O . GLU B 1 7 ? -9.492 19.594 15.273 1 91.69 7 GLU B O 1
ATOM 1445 N N . SER B 1 8 ? -9.906 21.75 15.336 1 93.94 8 SER B N 1
ATOM 1446 C CA . SER B 1 8 ? -11.336 21.547 15.547 1 93.94 8 SER B CA 1
ATOM 1447 C C . SER B 1 8 ? -11.977 20.828 14.367 1 93.94 8 SER B C 1
ATOM 1449 O O . SER B 1 8 ? -12.805 19.938 14.547 1 93.94 8 SER B O 1
ATOM 1451 N N . ARG B 1 9 ? -11.625 21.25 13.203 1 96 9 ARG B N 1
ATOM 1452 C CA . ARG B 1 9 ? -12.141 20.594 12 1 96 9 ARG B CA 1
ATOM 1453 C C . ARG B 1 9 ? -11.773 19.125 11.992 1 96 9 ARG B C 1
ATOM 1455 O O . ARG B 1 9 ? -12.625 18.266 11.742 1 96 9 ARG B O 1
ATOM 1462 N N . ARG B 1 10 ? -10.523 18.812 12.266 1 96.62 10 ARG B N 1
ATOM 1463 C CA . ARG B 1 10 ? -10.055 17.438 12.273 1 96.62 10 ARG B CA 1
ATOM 1464 C C . ARG B 1 10 ? -10.82 16.609 13.305 1 96.62 10 ARG B C 1
ATOM 1466 O O . ARG B 1 10 ? -11.156 15.445 13.055 1 96.62 10 ARG B O 1
ATOM 1473 N N . ASN B 1 11 ? -11.039 17.219 14.43 1 96.5 11 ASN B N 1
ATOM 1474 C CA . ASN B 1 11 ? -11.812 16.516 15.445 1 96.5 11 ASN B CA 1
ATOM 1475 C C . ASN B 1 11 ? -13.234 16.234 14.977 1 96.5 11 ASN B C 1
ATOM 1477 O O . ASN B 1 11 ? -13.781 15.164 15.242 1 96.5 11 ASN B O 1
ATOM 1481 N N . GLU B 1 12 ? -13.789 17.188 14.375 1 96.81 12 GLU B N 1
ATOM 1482 C CA . GLU B 1 12 ? -15.133 17.016 13.844 1 96.81 12 GLU B CA 1
ATOM 1483 C C . GLU B 1 12 ? -15.164 15.938 12.758 1 96.81 12 GLU B C 1
ATOM 1485 O O . GLU B 1 12 ? -16.062 15.102 12.727 1 96.81 12 GLU B O 1
ATOM 1490 N N . LEU B 1 13 ? -14.25 16.016 11.844 1 97.62 13 LEU B N 1
ATOM 1491 C CA . LEU B 1 13 ? -14.156 15.023 10.781 1 97.62 13 LEU B CA 1
ATOM 1492 C C . LEU B 1 13 ? -13.984 13.617 11.359 1 97.62 13 LEU B C 1
ATOM 1494 O O . LEU B 1 13 ? -14.609 12.664 10.883 1 97.62 13 LEU B O 1
ATOM 1498 N N . LEU B 1 14 ? -13.102 13.539 12.312 1 97.56 14 LEU B N 1
ATOM 1499 C CA . LEU B 1 14 ? -12.875 12.258 12.984 1 97.56 14 LEU B CA 1
ATOM 1500 C C . LEU B 1 14 ? -14.164 11.719 13.586 1 97.56 14 LEU B C 1
ATOM 1502 O O . LEU B 1 14 ? -14.477 10.539 13.445 1 97.56 14 LEU B O 1
ATOM 1506 N N . HIS B 1 15 ? -14.914 12.578 14.242 1 97.31 15 HIS B N 1
ATOM 1507 C CA . HIS B 1 15 ? -16.188 12.203 14.82 1 97.31 15 HIS B CA 1
ATOM 1508 C C . HIS B 1 15 ? -17.156 11.695 13.758 1 97.31 15 HIS B C 1
ATOM 1510 O O . HIS B 1 15 ? -17.828 10.68 13.961 1 97.31 15 HIS B O 1
ATOM 1516 N N . LEU B 1 16 ? -17.219 12.414 12.703 1 97.38 16 LEU B N 1
ATOM 1517 C CA . LEU B 1 16 ? -18.078 12.023 11.594 1 97.38 16 LEU B CA 1
ATOM 1518 C C . LEU B 1 16 ? -17.734 10.617 11.102 1 97.38 16 LEU B C 1
ATOM 1520 O O . LEU B 1 16 ? -18.609 9.781 10.914 1 97.38 16 LEU B O 1
ATOM 1524 N N . LEU B 1 17 ? -16.469 10.328 10.859 1 97.62 17 LEU B N 1
ATOM 1525 C CA . LEU B 1 17 ? -16.016 9.039 10.336 1 97.62 17 LEU B CA 1
ATOM 1526 C C . LEU B 1 17 ? -16.281 7.922 11.328 1 97.62 17 LEU B C 1
ATOM 1528 O O . LEU B 1 17 ? -16.703 6.824 10.945 1 97.62 17 LEU B O 1
ATOM 1532 N N . LYS B 1 18 ? -16.094 8.172 12.602 1 96.38 18 LYS B N 1
ATOM 1533 C CA . LYS B 1 18 ? -16.297 7.184 13.656 1 96.38 18 LYS B CA 1
ATOM 1534 C C . LYS B 1 18 ? -17.766 6.75 13.734 1 96.38 18 LYS B C 1
ATOM 1536 O O . LYS B 1 18 ? -18.062 5.617 14.109 1 96.38 18 LYS B O 1
ATOM 1541 N N . ASN B 1 19 ? -18.594 7.617 13.383 1 95.44 19 ASN B N 1
ATOM 1542 C CA . ASN B 1 19 ? -20.016 7.352 13.547 1 95.44 19 ASN B CA 1
ATOM 1543 C C . ASN B 1 19 ? -20.672 6.973 12.219 1 95.44 19 ASN B C 1
ATOM 1545 O O . ASN B 1 19 ? -21.875 6.715 12.172 1 95.44 19 ASN B O 1
ATOM 1549 N N . ALA B 1 20 ? -19.938 6.977 11.219 1 94.69 20 ALA B N 1
ATOM 1550 C CA . ALA B 1 20 ? -20.469 6.59 9.914 1 94.69 20 ALA B CA 1
ATOM 1551 C C . ALA B 1 20 ? -20.453 5.07 9.75 1 94.69 20 ALA B C 1
ATOM 1553 O O . ALA B 1 20 ? -19.531 4.398 10.188 1 94.69 20 ALA B O 1
ATOM 1554 N N . ASP B 1 21 ? -21.469 4.531 9.055 1 90.25 21 ASP B N 1
ATOM 1555 C CA . ASP B 1 21 ? -21.531 3.104 8.766 1 90.25 21 ASP B CA 1
ATOM 1556 C C . ASP B 1 21 ? -21.172 2.824 7.305 1 90.25 21 ASP B C 1
ATOM 1558 O O . ASP B 1 21 ? -21.344 1.702 6.824 1 90.25 21 ASP B O 1
ATOM 1562 N N . HIS B 1 22 ? -20.844 3.834 6.602 1 93 22 HIS B N 1
ATOM 1563 C CA . HIS B 1 22 ? -20.438 3.758 5.203 1 93 22 HIS B CA 1
ATOM 1564 C C . HIS B 1 22 ? -19.297 4.73 4.906 1 93 22 HIS B C 1
ATOM 1566 O O . HIS B 1 22 ? -19.078 5.684 5.656 1 93 22 HIS B O 1
ATOM 1572 N N . PRO B 1 23 ? -18.516 4.496 3.881 1 96.06 23 PRO B N 1
ATOM 1573 C CA . PRO B 1 23 ? -17.469 5.438 3.514 1 96.06 23 PRO B CA 1
ATOM 1574 C C . PRO B 1 23 ? -18 6.832 3.189 1 96.06 23 PRO B C 1
ATOM 1576 O O . PRO B 1 23 ? -19.094 6.961 2.625 1 96.06 23 PRO B O 1
ATOM 1579 N N . ILE B 1 24 ? -17.219 7.816 3.545 1 97.38 24 ILE B N 1
ATOM 1580 C CA . ILE B 1 24 ? -17.562 9.188 3.207 1 97.38 24 ILE B CA 1
ATOM 1581 C C . ILE B 1 24 ? -16.547 9.75 2.213 1 97.38 24 ILE B C 1
ATOM 1583 O O . ILE B 1 24 ? -15.344 9.695 2.449 1 97.38 24 ILE B O 1
ATOM 1587 N N . THR B 1 25 ? -17.031 10.281 1.095 1 95.62 25 THR B N 1
ATOM 1588 C CA . THR B 1 25 ? -16.141 10.758 0.041 1 95.62 25 THR B CA 1
ATOM 1589 C C . THR B 1 25 ? -15.406 12.016 0.482 1 95.62 25 THR B C 1
ATOM 1591 O O . THR B 1 25 ? -15.906 12.773 1.314 1 95.62 25 THR B O 1
ATOM 1594 N N . GLY B 1 26 ? -14.203 12.227 -0.084 1 95.69 26 GLY B N 1
ATOM 1595 C CA . GLY B 1 26 ? -13.5 13.477 0.144 1 95.69 26 GLY B CA 1
ATOM 1596 C C . GLY B 1 26 ? -14.328 14.703 -0.207 1 95.69 26 GLY B C 1
ATOM 1597 O O . GLY B 1 26 ? -14.258 15.719 0.482 1 95.69 26 GLY B O 1
ATOM 1598 N N . THR B 1 27 ? -15.109 14.547 -1.24 1 95.5 27 THR B N 1
ATOM 1599 C CA . THR B 1 27 ? -15.969 15.641 -1.683 1 95.5 27 THR B CA 1
ATOM 1600 C C . THR B 1 27 ? -17.031 15.953 -0.626 1 95.5 27 THR B C 1
ATOM 1602 O O . THR B 1 27 ? -17.266 17.125 -0.309 1 95.5 27 THR B O 1
ATOM 1605 N N . ASP B 1 28 ? -17.625 14.977 -0.076 1 97.38 28 ASP B N 1
ATOM 1606 C CA . ASP B 1 28 ? -18.656 15.188 0.949 1 97.38 28 ASP B CA 1
ATOM 1607 C C . ASP B 1 28 ? -18.047 15.789 2.211 1 97.38 28 ASP B C 1
ATOM 1609 O O . ASP B 1 28 ? -18.641 16.672 2.832 1 97.38 28 ASP B O 1
ATOM 1613 N N . LEU B 1 29 ? -16.922 15.289 2.566 1 97.69 29 LEU B N 1
ATOM 1614 C CA . LEU B 1 29 ? -16.234 15.836 3.734 1 97.69 29 LEU B CA 1
ATOM 1615 C C . LEU B 1 29 ? -15.867 17.297 3.516 1 97.69 29 LEU B C 1
ATOM 1617 O O . LEU B 1 29 ? -15.992 18.125 4.43 1 97.69 29 LEU B O 1
ATOM 1621 N N . ALA B 1 30 ? -15.391 17.562 2.32 1 97.06 30 ALA B N 1
ATOM 1622 C CA . ALA B 1 30 ? -15.031 18.938 1.968 1 97.06 30 ALA B CA 1
ATOM 1623 C C . ALA B 1 30 ? -16.234 19.859 2.062 1 97.06 30 ALA B C 1
ATOM 1625 O O . ALA B 1 30 ? -16.141 20.969 2.617 1 97.06 30 ALA B O 1
ATOM 1626 N N . LYS B 1 31 ? -17.328 19.453 1.542 1 97.31 31 LYS B N 1
ATOM 1627 C CA . LYS B 1 31 ? -18.562 20.219 1.611 1 97.31 31 LYS B CA 1
ATOM 1628 C C . LYS B 1 31 ? -19 20.422 3.059 1 97.31 31 LYS B C 1
ATOM 1630 O O . LYS B 1 31 ? -19.359 21.531 3.449 1 97.31 31 LYS B O 1
ATOM 1635 N N . TYR B 1 32 ? -18.953 19.406 3.768 1 96.44 32 TYR B N 1
ATOM 1636 C CA . TYR B 1 32 ? -19.359 19.453 5.168 1 96.44 32 TYR B CA 1
ATOM 1637 C C . TYR B 1 32 ? -18.516 20.469 5.945 1 96.44 32 TYR B C 1
ATOM 1639 O O . TYR B 1 32 ? -19.062 21.25 6.723 1 96.44 32 TYR B O 1
ATOM 1647 N N . ALA B 1 33 ? -17.25 20.438 5.723 1 96.44 33 ALA B N 1
ATOM 1648 C CA . ALA B 1 33 ? -16.328 21.281 6.48 1 96.44 33 ALA B CA 1
ATOM 1649 C C . ALA B 1 33 ? -16.156 22.641 5.809 1 96.44 33 ALA B C 1
ATOM 1651 O O . ALA B 1 33 ? -15.477 23.516 6.348 1 96.44 33 ALA B O 1
ATOM 1652 N N . ASN B 1 34 ? -16.656 22.812 4.625 1 96 34 ASN B N 1
ATOM 1653 C CA . ASN B 1 34 ? -16.547 24.031 3.838 1 96 34 ASN B CA 1
ATOM 1654 C C . ASN B 1 34 ? -15.094 24.375 3.529 1 96 34 ASN B C 1
ATOM 1656 O O . ASN B 1 34 ? -14.633 25.484 3.814 1 96 34 ASN B O 1
ATOM 1660 N N . VAL B 1 35 ? -14.375 23.422 3.096 1 96.88 35 VAL B N 1
ATOM 1661 C CA . VAL B 1 35 ? -12.992 23.562 2.662 1 96.88 35 VAL B CA 1
ATOM 1662 C C . VAL B 1 35 ? -12.781 22.797 1.356 1 96.88 35 VAL B C 1
ATOM 1664 O O . VAL B 1 35 ? -13.695 22.125 0.86 1 96.88 35 VAL B O 1
ATOM 1667 N N . SER B 1 36 ? -11.609 22.922 0.771 1 94.88 36 SER B N 1
ATOM 1668 C CA . SER B 1 36 ? -11.273 22.203 -0.454 1 94.88 36 SER B CA 1
ATOM 1669 C C . SER B 1 36 ? -10.977 20.734 -0.171 1 94.88 36 SER B C 1
ATOM 1671 O O . SER B 1 36 ? -10.68 20.359 0.967 1 94.88 36 SER B O 1
ATOM 1673 N N . ARG B 1 37 ? -11.062 19.938 -1.168 1 93.88 37 ARG B N 1
ATOM 1674 C CA . ARG B 1 37 ? -10.695 18.531 -1.058 1 93.88 37 ARG B CA 1
ATOM 1675 C C . ARG B 1 37 ? -9.25 18.375 -0.597 1 93.88 37 ARG B C 1
ATOM 1677 O O . ARG B 1 37 ? -8.938 17.453 0.168 1 93.88 37 ARG B O 1
ATOM 1684 N N . GLN B 1 38 ? -8.383 19.266 -1.087 1 92.62 38 GLN B N 1
ATOM 1685 C CA . GLN B 1 38 ? -6.973 19.188 -0.714 1 92.62 38 GLN B CA 1
ATOM 1686 C C . GLN B 1 38 ? -6.789 19.359 0.792 1 92.62 38 GLN B C 1
ATOM 1688 O O . GLN B 1 38 ? -5.953 18.688 1.402 1 92.62 38 GLN B O 1
ATOM 1693 N N . VAL B 1 39 ? -7.543 20.203 1.364 1 94.25 39 VAL B N 1
ATOM 1694 C CA . VAL B 1 39 ? -7.484 20.406 2.809 1 94.25 39 VAL B CA 1
ATOM 1695 C C . VAL B 1 39 ? -7.922 19.141 3.527 1 94.25 39 VAL B C 1
ATOM 1697 O O . VAL B 1 39 ? -7.34 18.766 4.547 1 94.25 39 VAL B O 1
ATOM 1700 N N . ILE B 1 40 ? -8.953 18.438 3.006 1 95.94 40 ILE B N 1
ATOM 1701 C CA . ILE B 1 40 ? -9.438 17.188 3.586 1 95.94 40 ILE B CA 1
ATOM 1702 C C . ILE B 1 40 ? -8.336 16.141 3.533 1 95.94 40 ILE B C 1
ATOM 1704 O O . ILE B 1 40 ? -8.102 15.422 4.516 1 95.94 40 ILE B O 1
ATOM 1708 N N . VAL B 1 41 ? -7.645 16.016 2.412 1 95.25 41 VAL B N 1
ATOM 1709 C CA . VAL B 1 41 ? -6.547 15.062 2.254 1 95.25 41 VAL B CA 1
ATOM 1710 C C . VAL B 1 41 ? -5.492 15.312 3.33 1 95.25 41 VAL B C 1
ATOM 1712 O O . VAL B 1 41 ? -5.039 14.367 3.99 1 95.25 41 VAL B O 1
ATOM 1715 N N . ASN B 1 42 ? -5.168 16.531 3.533 1 94.56 42 ASN B N 1
ATOM 1716 C CA . ASN B 1 42 ? -4.172 16.891 4.535 1 94.56 42 ASN B CA 1
ATOM 1717 C C . ASN B 1 42 ? -4.648 16.562 5.945 1 94.56 42 ASN B C 1
ATOM 1719 O O . ASN B 1 42 ? -3.885 16.031 6.754 1 94.56 42 ASN B O 1
ATOM 1723 N N . ASP B 1 43 ? -5.848 16.922 6.227 1 96.44 43 ASP B N 1
ATOM 1724 C CA . ASP B 1 43 ? -6.418 16.609 7.539 1 96.44 43 ASP B CA 1
ATOM 1725 C C . ASP B 1 43 ? -6.41 15.109 7.805 1 96.44 43 ASP B C 1
ATOM 1727 O O . ASP B 1 43 ? -6.051 14.664 8.898 1 96.44 43 ASP B O 1
ATOM 1731 N N . MET B 1 44 ? -6.781 14.352 6.812 1 97.25 44 MET B N 1
ATOM 1732 C CA . MET B 1 44 ? -6.801 12.898 6.957 1 97.25 44 MET B CA 1
ATOM 1733 C C . MET B 1 44 ? -5.395 12.359 7.215 1 97.25 44 MET B C 1
ATOM 1735 O O . MET B 1 44 ? -5.207 11.484 8.055 1 97.25 44 MET B O 1
ATOM 1739 N N . ASN B 1 45 ? -4.445 12.875 6.457 1 96.94 45 ASN B N 1
ATOM 1740 C CA . ASN B 1 45 ? -3.061 12.461 6.668 1 96.94 45 ASN B CA 1
ATOM 1741 C C . ASN B 1 45 ? -2.598 12.758 8.094 1 96.94 45 ASN B C 1
ATOM 1743 O O . ASN B 1 45 ? -1.921 11.938 8.711 1 96.94 45 ASN B O 1
ATOM 1747 N N . LEU B 1 46 ? -2.961 13.867 8.547 1 97.12 46 LEU B N 1
ATOM 1748 C CA . LEU B 1 46 ? -2.564 14.25 9.891 1 97.12 46 LEU B CA 1
ATOM 1749 C C . LEU B 1 46 ? -3.227 13.344 10.93 1 97.12 46 LEU B C 1
ATOM 1751 O O . LEU B 1 46 ? -2.6 12.969 11.922 1 97.12 46 LEU B O 1
ATOM 1755 N N . LEU B 1 47 ? -4.465 13.062 10.773 1 97.5 47 LEU B N 1
ATOM 1756 C CA . LEU B 1 47 ? -5.152 12.133 11.664 1 97.5 47 LEU B CA 1
ATOM 1757 C C . LEU B 1 47 ? -4.492 10.758 11.625 1 97.5 47 LEU B C 1
ATOM 1759 O O . LEU B 1 47 ? -4.305 10.133 12.672 1 97.5 47 LEU B O 1
ATOM 1763 N N . LYS B 1 48 ? -4.129 10.297 10.406 1 97.25 48 LYS B N 1
ATOM 1764 C CA . LYS B 1 48 ? -3.418 9.031 10.258 1 97.25 48 LYS B CA 1
ATOM 1765 C C . LYS B 1 48 ? -2.078 9.07 10.984 1 97.25 48 LYS B C 1
ATOM 1767 O O . LYS B 1 48 ? -1.686 8.086 11.625 1 97.25 48 LYS B O 1
ATOM 1772 N N . ALA B 1 49 ? -1.425 10.148 10.875 1 96.56 49 ALA B N 1
ATOM 1773 C CA . ALA B 1 49 ? -0.127 10.305 11.523 1 96.56 49 ALA B CA 1
ATOM 1774 C C . ALA B 1 49 ? -0.26 10.219 13.047 1 96.56 49 ALA B C 1
ATOM 1776 O O . ALA B 1 49 ? 0.704 9.891 13.742 1 96.56 49 ALA B O 1
ATOM 1777 N N . ARG B 1 50 ? -1.442 10.492 13.539 1 95.5 50 ARG B N 1
ATOM 1778 C CA . ARG B 1 50 ? -1.73 10.359 14.961 1 95.5 50 ARG B CA 1
ATOM 1779 C C . ARG B 1 50 ? -2.281 8.969 15.281 1 95.5 50 ARG B C 1
ATOM 1781 O O . ARG B 1 50 ? -2.953 8.781 16.297 1 95.5 50 ARG B O 1
ATOM 1788 N N . ASN B 1 51 ? -2.18 8.109 14.359 1 95.81 51 ASN B N 1
ATOM 1789 C CA . ASN B 1 51 ? -2.482 6.691 14.5 1 95.81 51 ASN B CA 1
ATOM 1790 C C . ASN B 1 51 ? -3.986 6.441 14.523 1 95.81 51 ASN B C 1
ATOM 1792 O O . ASN B 1 51 ? -4.441 5.434 15.078 1 95.81 51 ASN B O 1
ATOM 1796 N N . GLU B 1 52 ? -4.762 7.434 14.07 1 96.38 52 GLU B N 1
ATOM 1797 C CA . GLU B 1 52 ? -6.164 7.113 13.812 1 96.38 52 GLU B CA 1
ATOM 1798 C C . GLU B 1 52 ? -6.309 6.105 12.68 1 96.38 52 GLU B C 1
ATOM 1800 O O . GLU B 1 52 ? -5.719 6.277 11.609 1 96.38 52 GLU B O 1
ATOM 1805 N N . PRO B 1 53 ? -7.066 5.055 12.922 1 96.19 53 PRO B N 1
ATOM 1806 C CA . PRO B 1 53 ? -7.176 4.012 11.898 1 96.19 53 PRO B CA 1
ATOM 1807 C C . PRO B 1 53 ? -8.141 4.387 10.773 1 96.19 53 PRO B C 1
ATOM 1809 O O . PRO B 1 53 ? -9.164 3.729 10.594 1 96.19 53 PRO B O 1
ATOM 1812 N N . ILE B 1 54 ? -7.734 5.355 10.031 1 97.38 54 ILE B N 1
ATOM 1813 C CA . ILE B 1 54 ? -8.469 5.844 8.867 1 97.38 54 ILE B CA 1
ATOM 1814 C C . ILE B 1 54 ? -7.816 5.324 7.59 1 97.38 54 ILE B C 1
ATOM 1816 O O . ILE B 1 54 ? -6.59 5.312 7.477 1 97.38 54 ILE B O 1
ATOM 1820 N N . VAL B 1 55 ? -8.664 4.926 6.625 1 96.62 55 VAL B N 1
ATOM 1821 C CA . VAL B 1 55 ? -8.141 4.469 5.34 1 96.62 55 VAL B CA 1
ATOM 1822 C C . VAL B 1 55 ? -8.945 5.094 4.203 1 96.62 55 VAL B C 1
ATOM 1824 O O . VAL B 1 55 ? -10.172 5.141 4.258 1 96.62 55 VAL B O 1
ATOM 1827 N N . ALA B 1 56 ? -8.227 5.664 3.289 1 96.88 56 ALA B N 1
ATOM 1828 C CA . ALA B 1 56 ? -8.891 6.078 2.055 1 96.88 56 ALA B CA 1
ATOM 1829 C C . ALA B 1 56 ? -9.133 4.887 1.134 1 96.88 56 ALA B C 1
ATOM 1831 O O . ALA B 1 56 ? -8.227 4.082 0.895 1 96.88 56 ALA B O 1
ATOM 1832 N N . THR B 1 57 ? -10.32 4.734 0.602 1 95.94 57 THR B N 1
ATOM 1833 C CA . THR B 1 57 ? -10.68 3.68 -0.339 1 95.94 57 THR B CA 1
ATOM 1834 C C . THR B 1 57 ? -11.266 4.27 -1.616 1 95.94 57 THR B C 1
ATOM 1836 O O . THR B 1 57 ? -11.453 5.484 -1.718 1 95.94 57 THR B O 1
ATOM 1839 N N . SER B 1 58 ? -11.531 3.377 -2.545 1 92.62 58 SER B N 1
ATOM 1840 C CA . SER B 1 58 ? -12.164 3.816 -3.785 1 92.62 58 SER B CA 1
ATOM 1841 C C . SER B 1 58 ? -13.523 4.461 -3.516 1 92.62 58 SER B C 1
ATOM 1843 O O . SER B 1 58 ? -14.023 5.227 -4.34 1 92.62 58 SER B O 1
ATOM 1845 N N . GLN B 1 59 ? -14.133 4.199 -2.309 1 93.5 59 GLN B N 1
ATOM 1846 C CA . GLN B 1 59 ? -15.477 4.68 -2.006 1 93.5 59 GLN B CA 1
ATOM 1847 C C . GLN B 1 59 ? -15.43 5.875 -1.057 1 93.5 59 GLN B C 1
ATOM 1849 O O . GLN B 1 59 ? -16.469 6.445 -0.718 1 93.5 59 GLN B O 1
ATOM 1854 N N . GLY B 1 60 ? -14.281 6.188 -0.634 1 96.19 60 GLY B N 1
ATOM 1855 C CA . GLY B 1 60 ? -14.125 7.25 0.344 1 96.19 60 GLY B CA 1
ATOM 1856 C C . GLY B 1 60 ? -13.352 6.816 1.577 1 96.19 60 GLY B C 1
ATOM 1857 O O . GLY B 1 60 ? -12.672 5.789 1.559 1 96.19 60 GLY B O 1
ATOM 1858 N N . TYR B 1 61 ? -13.43 7.633 2.578 1 97.88 61 TYR B N 1
ATOM 1859 C CA . TYR B 1 61 ? -12.703 7.383 3.816 1 97.88 61 TYR B CA 1
ATOM 1860 C C . TYR B 1 61 ? -13.516 6.516 4.762 1 97.88 61 TYR B C 1
ATOM 1862 O O . TYR B 1 61 ? -14.734 6.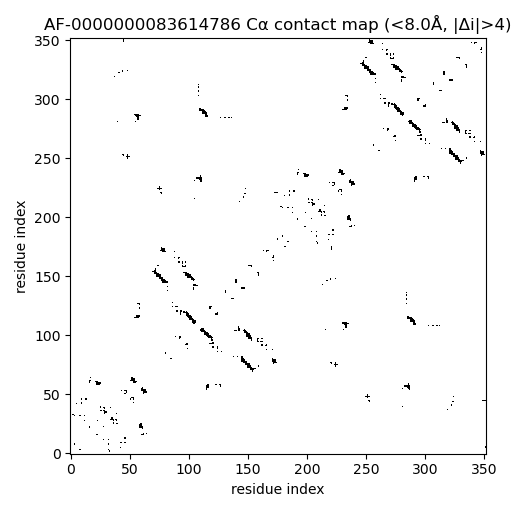691 4.891 1 97.88 61 TYR B O 1
ATOM 1870 N N . ILE B 1 62 ? -12.828 5.637 5.445 1 96.31 62 ILE B N 1
ATOM 1871 C CA . ILE B 1 62 ? -13.445 4.773 6.445 1 96.31 62 ILE B CA 1
ATOM 1872 C C . ILE B 1 62 ? -12.625 4.801 7.73 1 96.31 62 ILE B C 1
ATOM 1874 O O . ILE B 1 62 ? -11.391 4.879 7.688 1 96.31 62 ILE B O 1
ATOM 1878 N N . TYR B 1 63 ? -13.312 4.746 8.812 1 96.38 63 TYR B N 1
ATOM 1879 C CA . TYR B 1 63 ? -12.688 4.496 10.102 1 96.38 63 TYR B CA 1
ATOM 1880 C C . TYR B 1 63 ? -12.719 3.012 10.453 1 96.38 63 TYR B C 1
ATOM 1882 O O . TYR B 1 63 ? -13.797 2.424 10.578 1 96.38 63 TYR B O 1
ATOM 1890 N N . MET B 1 64 ? -11.547 2.426 10.539 1 90.81 64 MET B N 1
ATOM 1891 C CA . MET B 1 64 ? -11.469 0.988 10.781 1 90.81 64 MET B CA 1
ATOM 1892 C C . MET B 1 64 ? -11.688 0.671 12.258 1 90.81 64 MET B C 1
ATOM 1894 O O . MET B 1 64 ? -10.82 0.944 13.086 1 90.81 64 MET B O 1
ATOM 1898 N N . LYS B 1 65 ? -12.891 0.265 12.602 1 81 65 LYS B N 1
ATOM 1899 C CA . LYS B 1 65 ? -13.234 -0.068 13.977 1 81 65 LYS B CA 1
ATOM 1900 C C . LYS B 1 65 ? -12.75 -1.467 14.352 1 81 65 LYS B C 1
ATOM 1902 O O . LYS B 1 65 ? -12.742 -2.369 13.508 1 81 65 LYS B O 1
ATOM 1907 N N . LEU B 1 66 ? -12.086 -1.587 15.492 1 69.94 66 LEU B N 1
ATOM 1908 C CA . LEU B 1 66 ? -11.773 -2.916 16 1 69.94 66 LEU B CA 1
ATOM 1909 C C . LEU B 1 66 ? -13.047 -3.684 16.344 1 69.94 66 LEU B C 1
ATOM 1911 O O . LEU B 1 66 ? -13.906 -3.18 17.062 1 69.94 66 LEU B O 1
ATOM 1915 N N . ASP B 1 67 ? -13.625 -4.316 15.531 1 64.19 67 ASP B N 1
ATOM 1916 C CA . ASP B 1 67 ? -14.852 -5.043 15.844 1 64.19 67 ASP B CA 1
ATOM 1917 C C . ASP B 1 67 ? -14.586 -6.133 16.891 1 64.19 67 ASP B C 1
ATOM 1919 O O . ASP B 1 67 ? -14.055 -7.195 16.562 1 64.19 67 ASP B O 1
ATOM 1923 N N . VAL B 1 68 ? -14.648 -5.902 18.203 1 60.97 68 VAL B N 1
ATOM 1924 C CA . VAL B 1 68 ? -14.422 -6.816 19.312 1 60.97 68 VAL B CA 1
ATOM 1925 C C . VAL B 1 68 ? -15.344 -8.031 19.188 1 60.97 68 VAL B C 1
ATOM 1927 O O . VAL B 1 68 ? -14.992 -9.133 19.609 1 60.97 68 VAL B O 1
ATOM 1930 N N . GLY B 1 69 ? -16.25 -8.133 18.234 1 66.44 69 GLY B N 1
ATOM 1931 C CA . GLY B 1 69 ? -17.141 -9.266 18.297 1 66.44 69 GLY B CA 1
ATOM 1932 C C . GLY B 1 69 ? -17.219 -10.047 17 1 66.44 69 GLY B C 1
ATOM 1933 O O . GLY B 1 69 ? -17.719 -11.172 16.969 1 66.44 69 GLY B O 1
ATOM 1934 N N . GLN B 1 70 ? -16.828 -9.539 15.961 1 74.69 70 GLN B N 1
ATOM 1935 C CA . GLN B 1 70 ? -16.984 -10.32 14.734 1 74.69 70 GLN B CA 1
ATOM 1936 C C . GLN B 1 70 ? -15.617 -10.727 14.18 1 74.69 70 GLN B C 1
ATOM 1938 O O . GLN B 1 70 ? -14.812 -9.867 13.82 1 74.69 70 GLN B O 1
ATOM 1943 N N . GLU B 1 71 ? -15.375 -11.938 14.383 1 85.5 71 GLU B N 1
ATOM 1944 C CA . GLU B 1 71 ? -14.156 -12.516 13.82 1 85.5 71 GLU B CA 1
ATOM 1945 C C . GLU B 1 71 ? -14.203 -12.531 12.297 1 85.5 71 GLU B C 1
ATOM 1947 O O . GLU B 1 71 ? -15.227 -12.867 11.703 1 85.5 71 GLU B O 1
ATOM 1952 N N . THR B 1 72 ? -13.281 -11.898 11.648 1 92.56 72 THR B N 1
ATOM 1953 C CA . THR B 1 72 ? -13.156 -11.984 10.195 1 92.56 72 THR B CA 1
ATOM 1954 C C . THR B 1 72 ? -11.93 -12.797 9.805 1 92.56 72 THR B C 1
ATOM 1956 O O . THR B 1 72 ? -10.938 -12.828 10.539 1 92.56 72 THR B O 1
ATOM 1959 N N . PHE B 1 73 ? -12.133 -13.547 8.727 1 96.81 73 PHE B N 1
ATOM 1960 C CA . PHE B 1 73 ? -11.055 -14.336 8.148 1 96.81 73 PHE B CA 1
ATOM 1961 C C . PHE B 1 73 ? -10.5 -13.664 6.898 1 96.81 73 PHE B C 1
ATOM 1963 O O . PHE B 1 73 ? -11.25 -13.086 6.113 1 96.81 73 PHE B O 1
ATOM 1970 N N . GLU B 1 74 ? -9.195 -13.75 6.742 1 97.56 74 GLU B N 1
ATOM 1971 C CA . GLU B 1 74 ? -8.539 -13.164 5.574 1 97.56 74 GLU B CA 1
ATOM 1972 C C . GLU B 1 74 ? -7.703 -14.203 4.836 1 97.56 74 GLU B C 1
ATOM 1974 O O . GLU B 1 74 ? -7.246 -15.18 5.434 1 97.56 74 GLU B O 1
ATOM 1979 N N . ARG B 1 75 ? -7.562 -14 3.529 1 97.94 75 ARG B N 1
ATOM 1980 C CA . ARG B 1 75 ? -6.738 -14.852 2.68 1 97.94 75 ARG B CA 1
ATOM 1981 C C . ARG B 1 75 ? -6.117 -14.055 1.54 1 97.94 75 ARG B C 1
ATOM 1983 O O . ARG B 1 75 ? -6.727 -13.109 1.034 1 97.94 75 ARG B O 1
ATOM 1990 N N . LYS B 1 76 ? -4.887 -14.438 1.237 1 98.19 76 LYS B N 1
ATOM 1991 C CA . LYS B 1 76 ? -4.242 -13.898 0.044 1 98.19 76 LYS B CA 1
ATOM 1992 C C . LYS B 1 76 ? -4.406 -14.836 -1.146 1 98.19 76 LYS B C 1
ATOM 1994 O O . LYS B 1 76 ? -4.215 -16.047 -1.016 1 98.19 76 LYS B O 1
ATOM 1999 N N . ILE B 1 77 ? -4.773 -14.234 -2.258 1 98.06 77 ILE B N 1
ATOM 2000 C CA . ILE B 1 77 ? -4.922 -15.047 -3.463 1 98.06 77 ILE B CA 1
ATOM 2001 C C . ILE B 1 77 ? -4.176 -14.391 -4.621 1 98.06 77 ILE B C 1
ATOM 2003 O O . ILE B 1 77 ? -4.137 -13.164 -4.73 1 98.06 77 ILE B O 1
ATOM 2007 N N . VAL B 1 78 ? -3.598 -15.242 -5.461 1 97.88 78 VAL B N 1
ATOM 2008 C CA . VAL B 1 78 ? -2.912 -14.758 -6.656 1 97.88 78 VAL B CA 1
ATOM 2009 C C . VAL B 1 78 ? -3.828 -14.891 -7.867 1 97.88 78 VAL B C 1
ATOM 2011 O O . VAL B 1 78 ? -4.34 -15.977 -8.148 1 97.88 78 VAL B O 1
ATOM 2014 N N . CYS B 1 79 ? -3.961 -13.82 -8.562 1 97.94 79 CYS B N 1
ATOM 2015 C CA . CYS B 1 79 ? -4.883 -13.797 -9.695 1 97.94 79 CYS B CA 1
ATOM 2016 C C . CYS B 1 79 ? -4.16 -13.43 -10.984 1 97.94 79 CYS B C 1
ATOM 2018 O O . CYS B 1 79 ? -3.117 -12.773 -10.953 1 97.94 79 CYS B O 1
ATOM 2020 N N . LEU B 1 80 ? -4.715 -13.898 -12.031 1 96.75 80 LEU B N 1
ATOM 2021 C CA . LEU B 1 80 ? -4.277 -13.578 -13.383 1 96.75 80 LEU B CA 1
ATOM 2022 C C . LEU B 1 80 ? -5.473 -13.453 -14.32 1 96.75 80 LEU B C 1
ATOM 2024 O O . LEU B 1 80 ? -6.25 -14.391 -14.477 1 96.75 80 LEU B O 1
ATOM 2028 N N . HIS B 1 81 ? -5.598 -12.312 -14.945 1 95.75 81 HIS B N 1
ATOM 2029 C CA . HIS B 1 81 ? -6.672 -12.078 -15.906 1 95.75 81 HIS B CA 1
ATOM 2030 C C . HIS B 1 81 ? -6.426 -10.812 -16.719 1 95.75 81 HIS B C 1
ATOM 2032 O O . HIS B 1 81 ? -5.539 -10.023 -16.391 1 95.75 81 HIS B O 1
ATOM 2038 N N . THR B 1 82 ? -7.172 -10.688 -17.75 1 94.5 82 THR B N 1
ATOM 2039 C CA . THR B 1 82 ? -7.105 -9.484 -18.562 1 94.5 82 THR B CA 1
ATOM 2040 C C . THR B 1 82 ? -7.934 -8.359 -17.953 1 94.5 82 THR B C 1
ATOM 2042 O O . THR B 1 82 ? -8.711 -8.594 -17.031 1 94.5 82 THR B O 1
ATOM 2045 N N . ALA B 1 83 ? -7.715 -7.137 -18.5 1 93.25 83 ALA B N 1
ATOM 2046 C CA . ALA B 1 83 ? -8.492 -5.988 -18.031 1 93.25 83 ALA B CA 1
ATOM 2047 C C . ALA B 1 83 ? -9.984 -6.203 -18.266 1 93.25 83 ALA B C 1
ATOM 2049 O O . ALA B 1 83 ? -10.812 -5.797 -17.453 1 93.25 83 ALA B O 1
ATOM 2050 N N . GLU B 1 84 ? -10.344 -6.824 -19.344 1 94.62 84 GLU B N 1
ATOM 2051 C CA . GLU B 1 84 ? -11.742 -7.066 -19.703 1 94.62 84 GLU B CA 1
ATOM 2052 C C . GLU B 1 84 ? -12.406 -8.031 -18.734 1 94.62 84 GLU B C 1
ATOM 2054 O O . GLU B 1 84 ? -13.625 -8.047 -18.594 1 94.62 84 GLU B O 1
ATOM 2059 N N . GLN B 1 85 ? -11.586 -8.781 -18.062 1 97.19 85 GLN B N 1
ATOM 2060 C CA . GLN B 1 85 ? -12.094 -9.82 -17.172 1 97.19 85 GLN B CA 1
ATOM 2061 C C . GLN B 1 85 ? -12.141 -9.328 -15.727 1 97.19 85 GLN B C 1
ATOM 2063 O O . GLN B 1 85 ? -12.664 -10.023 -14.852 1 97.19 85 GLN B O 1
ATOM 2068 N N . ALA B 1 86 ? -11.664 -8.172 -15.453 1 96.81 86 ALA B N 1
ATOM 2069 C CA . ALA B 1 86 ? -11.539 -7.637 -14.102 1 96.81 86 ALA B CA 1
ATOM 2070 C C . ALA B 1 86 ? -12.906 -7.547 -13.422 1 96.81 86 ALA B C 1
ATOM 2072 O O . ALA B 1 86 ? -13.055 -7.949 -12.266 1 96.81 86 ALA B O 1
ATOM 2073 N N . GLU B 1 87 ? -13.875 -7.008 -14.172 1 97.75 87 GLU B N 1
ATOM 2074 C CA . GLU B 1 87 ? -15.211 -6.879 -13.594 1 97.75 87 GLU B CA 1
ATOM 2075 C C . GLU B 1 87 ? -15.75 -8.234 -13.156 1 97.75 87 GLU B C 1
ATOM 2077 O O . GLU B 1 87 ? -16.281 -8.367 -12.047 1 97.75 87 GLU B O 1
ATOM 2082 N N . ASP B 1 88 ? -15.664 -9.164 -14.047 1 98.56 88 ASP B N 1
ATOM 2083 C CA . ASP B 1 88 ? -16.172 -10.5 -13.742 1 98.56 88 ASP B CA 1
ATOM 2084 C C . ASP B 1 88 ? -15.461 -11.086 -12.516 1 98.56 88 ASP B C 1
ATOM 2086 O O . ASP B 1 88 ? -16.094 -11.719 -11.672 1 98.56 88 ASP B O 1
ATOM 2090 N N . GLU B 1 89 ? -14.164 -10.922 -12.367 1 98.62 89 GLU B N 1
ATOM 2091 C CA . GLU B 1 89 ? -13.406 -11.375 -11.203 1 98.62 89 GLU B CA 1
ATOM 2092 C C . GLU B 1 89 ? -13.93 -10.742 -9.922 1 98.62 89 GLU B C 1
ATOM 2094 O O . GLU B 1 89 ? -14.188 -11.438 -8.938 1 98.62 89 GLU B O 1
ATOM 2099 N N . MET B 1 90 ? -14.055 -9.453 -9.922 1 98.62 90 MET B N 1
ATOM 2100 C CA . MET B 1 90 ? -14.477 -8.727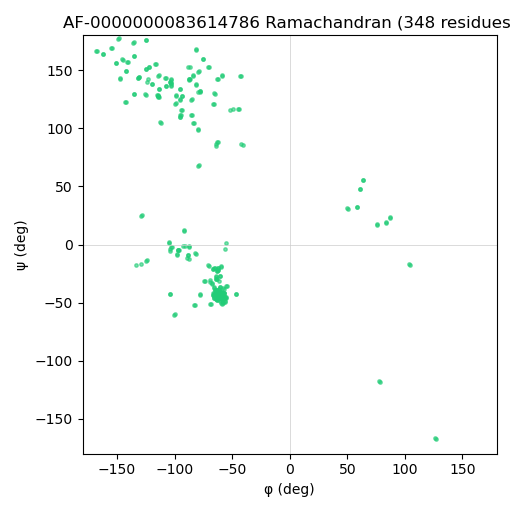 -8.734 1 98.62 90 MET B CA 1
ATOM 2101 C C . MET B 1 90 ? -15.898 -9.125 -8.328 1 98.62 90 MET B C 1
ATOM 2103 O O . MET B 1 90 ? -16.172 -9.344 -7.148 1 98.62 90 MET B O 1
ATOM 2107 N N . LEU B 1 91 ? -16.766 -9.227 -9.336 1 98.75 91 LEU B N 1
ATOM 2108 C CA . LEU B 1 91 ? -18.156 -9.617 -9.055 1 98.75 91 LEU B CA 1
ATOM 2109 C C . LEU B 1 91 ? -18.219 -11.023 -8.484 1 98.75 91 LEU B C 1
ATOM 2111 O O . LEU B 1 91 ? -19.031 -11.312 -7.602 1 98.75 91 LEU B O 1
ATOM 2115 N N . THR B 1 92 ? -17.406 -11.922 -8.992 1 98.81 92 THR B N 1
ATOM 2116 C CA . THR B 1 92 ? -17.344 -13.281 -8.477 1 98.81 92 THR B CA 1
ATOM 2117 C C . THR B 1 92 ? -17.016 -13.281 -6.988 1 98.81 92 THR B C 1
ATOM 2119 O O . THR B 1 92 ? -17.625 -14.031 -6.219 1 98.81 92 THR B O 1
ATOM 2122 N N . ILE B 1 93 ? -16.109 -12.461 -6.582 1 98.75 93 ILE B N 1
ATOM 2123 C CA . ILE B 1 93 ? -15.664 -12.398 -5.195 1 98.75 93 ILE B CA 1
ATOM 2124 C C . ILE B 1 93 ? -16.781 -11.844 -4.316 1 98.75 93 ILE B C 1
ATOM 2126 O O . ILE B 1 93 ? -17.188 -12.477 -3.344 1 98.75 93 ILE B O 1
ATOM 2130 N N . VAL B 1 94 ? -17.359 -10.719 -4.68 1 98.69 94 VAL B N 1
ATOM 2131 C CA . VAL B 1 94 ? -18.312 -10.047 -3.801 1 98.69 94 VAL B CA 1
ATOM 2132 C C . VAL B 1 94 ? -19.625 -10.805 -3.793 1 98.69 94 VAL B C 1
ATOM 2134 O O . VAL B 1 94 ? -20.344 -10.805 -2.789 1 98.69 94 VAL B O 1
ATOM 2137 N N . ASP B 1 95 ? -19.984 -11.461 -4.922 1 98.62 95 ASP B N 1
ATOM 2138 C CA . ASP B 1 95 ? -21.203 -12.25 -4.98 1 98.62 95 ASP B CA 1
ATOM 2139 C C . ASP B 1 95 ? -21.156 -13.406 -3.982 1 98.62 95 ASP B C 1
ATOM 2141 O O . ASP B 1 95 ? -22.203 -13.938 -3.592 1 98.62 95 ASP B O 1
ATOM 2145 N N . CYS B 1 96 ? -20.031 -13.82 -3.508 1 98.44 96 CYS B N 1
ATOM 2146 C CA . CYS B 1 96 ? -19.875 -14.891 -2.527 1 98.44 96 CYS B CA 1
ATOM 2147 C C . CYS B 1 96 ? -19.969 -14.344 -1.108 1 98.44 96 CYS B C 1
ATOM 2149 O O . CYS B 1 96 ? -19.797 -15.094 -0.141 1 98.44 96 CYS B O 1
ATOM 2151 N N . GLY B 1 97 ? -20.125 -13.086 -0.974 1 97.75 97 GLY B N 1
ATOM 2152 C CA . GLY B 1 97 ? -20.141 -12.477 0.345 1 97.75 97 GLY B CA 1
ATOM 2153 C C . GLY B 1 97 ? -18.75 -12.188 0.874 1 97.75 97 GLY B C 1
ATOM 2154 O O . GLY B 1 97 ? -18.547 -12.094 2.086 1 97.75 97 GLY B O 1
ATOM 2155 N N . VAL B 1 98 ? -17.828 -12.141 -0.007 1 98.62 98 VAL B N 1
ATOM 2156 C CA . VAL B 1 98 ? -16.422 -11.922 0.339 1 98.62 98 VAL B CA 1
ATOM 2157 C C . VAL B 1 98 ? -16.031 -10.492 -0.005 1 98.62 98 VAL B C 1
ATOM 2159 O O . VAL B 1 98 ? -16.406 -9.969 -1.051 1 98.62 98 VAL B O 1
ATOM 2162 N N . THR B 1 99 ? -15.25 -9.852 0.835 1 97.94 99 THR B N 1
ATOM 2163 C CA . THR B 1 99 ? -14.758 -8.5 0.611 1 97.94 99 THR B CA 1
ATOM 2164 C C . THR B 1 99 ? -13.383 -8.523 -0.053 1 97.94 99 THR B C 1
ATOM 2166 O O . THR B 1 99 ? -12.5 -9.266 0.374 1 97.94 99 THR B O 1
ATOM 2169 N N . LEU B 1 100 ? -13.289 -7.793 -1.139 1 98.19 100 LEU B N 1
ATOM 2170 C CA . LEU B 1 100 ? -11.992 -7.52 -1.752 1 98.19 100 LEU B CA 1
ATOM 2171 C C . LEU B 1 100 ? -11.305 -6.34 -1.072 1 98.19 100 LEU B C 1
ATOM 2173 O O . LEU B 1 100 ? -11.625 -5.184 -1.353 1 98.19 100 LEU B O 1
ATOM 2177 N N . LYS B 1 101 ? -10.305 -6.617 -0.256 1 97.06 101 LYS B N 1
ATOM 2178 C CA . LYS B 1 101 ? -9.711 -5.59 0.6 1 97.06 101 LYS B CA 1
ATOM 2179 C C . LYS B 1 101 ? -8.688 -4.762 -0.163 1 97.06 101 LYS B C 1
ATOM 2181 O O . LYS B 1 101 ? -8.727 -3.531 -0.137 1 97.06 101 LYS B O 1
ATOM 2186 N N . ASN B 1 102 ? -7.758 -5.469 -0.805 1 97 102 ASN B N 1
ATOM 2187 C CA . ASN B 1 102 ? -6.641 -4.785 -1.448 1 97 102 ASN B CA 1
ATOM 2188 C C . ASN B 1 102 ? -6.207 -5.496 -2.725 1 97 102 ASN B C 1
ATOM 2190 O O . ASN B 1 102 ? -6.578 -6.648 -2.957 1 97 102 ASN B O 1
ATOM 2194 N N . VAL B 1 103 ? -5.551 -4.766 -3.514 1 97.69 103 VAL B N 1
ATOM 2195 C CA . VAL B 1 103 ? -4.77 -5.328 -4.609 1 97.69 103 VAL B CA 1
ATOM 2196 C C . VAL B 1 103 ? -3.297 -4.965 -4.438 1 97.69 103 VAL B C 1
ATOM 2198 O O . VAL B 1 103 ? -2.971 -3.846 -4.035 1 97.69 103 VAL B O 1
ATOM 2201 N N . ILE B 1 104 ? -2.445 -5.898 -4.684 1 97.69 104 ILE B N 1
ATOM 2202 C CA . ILE B 1 104 ? -1.003 -5.727 -4.547 1 97.69 104 ILE B CA 1
ATOM 2203 C C . ILE B 1 104 ? -0.311 -6.098 -5.855 1 97.69 104 ILE B C 1
ATOM 2205 O O . ILE B 1 104 ? -0.582 -7.156 -6.43 1 97.69 104 ILE B O 1
ATOM 2209 N N . VAL B 1 105 ? 0.556 -5.195 -6.355 1 96.44 105 VAL B N 1
ATOM 2210 C CA . VAL B 1 105 ? 1.309 -5.457 -7.578 1 96.44 105 VAL B CA 1
ATOM 2211 C C . VAL B 1 105 ? 2.768 -5.047 -7.383 1 96.44 105 VAL B C 1
ATOM 2213 O O . VAL B 1 105 ? 3.098 -4.336 -6.434 1 96.44 105 VAL B O 1
ATOM 2216 N N . GLU B 1 106 ? 3.559 -5.559 -8.258 1 94.62 106 GLU B N 1
ATOM 2217 C CA . GLU B 1 106 ? 4.961 -5.148 -8.281 1 94.62 106 GLU B CA 1
ATOM 2218 C C . GLU B 1 106 ? 5.188 -4.023 -9.289 1 94.62 106 GLU B C 1
ATOM 2220 O O . GLU B 1 106 ? 5.047 -4.227 -10.5 1 94.62 106 GLU B O 1
ATOM 2225 N N . HIS B 1 107 ? 5.473 -2.934 -8.82 1 92.94 107 HIS B N 1
ATOM 2226 C CA . HIS B 1 107 ? 5.805 -1.773 -9.641 1 92.94 107 HIS B CA 1
ATOM 2227 C C . HIS B 1 107 ? 7.293 -1.743 -9.969 1 92.94 107 HIS B C 1
ATOM 2229 O O . HIS B 1 107 ? 8.133 -2.021 -9.109 1 92.94 107 HIS B O 1
ATOM 2235 N N . PRO B 1 108 ? 7.688 -1.364 -11.102 1 87.88 108 PRO B N 1
ATOM 2236 C CA . PRO B 1 108 ? 9.094 -1.385 -11.523 1 87.88 108 PRO B CA 1
ATOM 2237 C C . PRO B 1 108 ? 9.969 -0.45 -10.688 1 87.88 108 PRO B C 1
ATOM 2239 O O . PRO B 1 108 ? 11.148 -0.735 -10.469 1 87.88 108 PRO B O 1
ATOM 2242 N N . VAL B 1 109 ? 9.406 0.582 -10.164 1 90.25 109 VAL B N 1
ATOM 2243 C CA . VAL B 1 109 ? 10.195 1.599 -9.484 1 90.25 109 VAL B CA 1
ATOM 2244 C C . VAL B 1 109 ? 10.047 1.445 -7.973 1 90.25 109 VAL B C 1
ATOM 2246 O O . VAL B 1 109 ? 11.039 1.449 -7.238 1 90.25 109 VAL B O 1
ATOM 2249 N N . TYR B 1 110 ? 8.859 1.204 -7.512 1 93.44 110 TYR B N 1
ATOM 2250 C CA . TYR B 1 110 ? 8.57 1.29 -6.086 1 93.44 110 TYR B CA 1
ATOM 2251 C C . TYR B 1 110 ? 8.609 -0.088 -5.438 1 93.44 110 TYR B C 1
ATOM 2253 O O . TYR B 1 110 ? 8.586 -0.203 -4.211 1 93.44 110 TYR B O 1
ATOM 2261 N N . GLY B 1 111 ? 8.703 -1.123 -6.277 1 93.19 111 GLY B N 1
ATOM 2262 C CA . GLY B 1 111 ? 8.5 -2.459 -5.738 1 93.19 111 GLY B CA 1
ATOM 2263 C C . GLY B 1 111 ? 7.031 -2.793 -5.523 1 93.19 111 GLY B C 1
ATOM 2264 O O . GLY B 1 111 ? 6.227 -2.701 -6.453 1 93.19 111 GLY B O 1
ATOM 2265 N N . GLU B 1 112 ? 6.711 -3.031 -4.27 1 96.88 112 GLU B N 1
ATOM 2266 C CA . GLU B 1 112 ? 5.34 -3.424 -3.955 1 96.88 112 GLU B CA 1
ATOM 2267 C C . GLU B 1 112 ? 4.441 -2.203 -3.783 1 96.88 112 GLU B C 1
ATOM 2269 O O . GLU B 1 112 ? 4.77 -1.286 -3.027 1 96.88 112 GLU B O 1
ATOM 2274 N N . ILE B 1 113 ? 3.377 -2.143 -4.512 1 96.75 113 ILE B N 1
ATOM 2275 C CA . ILE B 1 113 ? 2.326 -1.144 -4.348 1 96.75 113 ILE B CA 1
ATOM 2276 C C . ILE B 1 113 ? 1.034 -1.822 -3.898 1 96.75 113 ILE B C 1
ATOM 2278 O O . ILE B 1 113 ? 0.615 -2.822 -4.484 1 96.75 113 ILE B O 1
ATOM 2282 N N . THR B 1 114 ? 0.477 -1.349 -2.863 1 97.62 114 THR B N 1
ATOM 2283 C CA . THR B 1 114 ? -0.794 -1.834 -2.34 1 97.62 114 THR B CA 1
ATOM 2284 C C . THR B 1 114 ? -1.867 -0.752 -2.434 1 97.62 114 THR B C 1
ATOM 2286 O O . THR B 1 114 ? -1.645 0.387 -2.018 1 97.62 114 THR B O 1
ATOM 2289 N N . ALA B 1 115 ? -2.967 -1.11 -2.996 1 96.94 115 ALA B N 1
ATOM 2290 C CA . ALA B 1 115 ? -4.109 -0.203 -3.053 1 96.94 115 ALA B CA 1
ATOM 2291 C C . ALA B 1 115 ? -5.273 -0.734 -2.219 1 96.94 115 ALA B C 1
ATOM 2293 O O . ALA B 1 115 ? -5.586 -1.926 -2.266 1 96.94 115 ALA B O 1
ATOM 2294 N N . SER B 1 116 ? -5.836 0.142 -1.441 1 95.88 116 SER B N 1
ATOM 2295 C CA . SER B 1 116 ? -6.984 -0.212 -0.616 1 95.88 116 SER B CA 1
ATOM 2296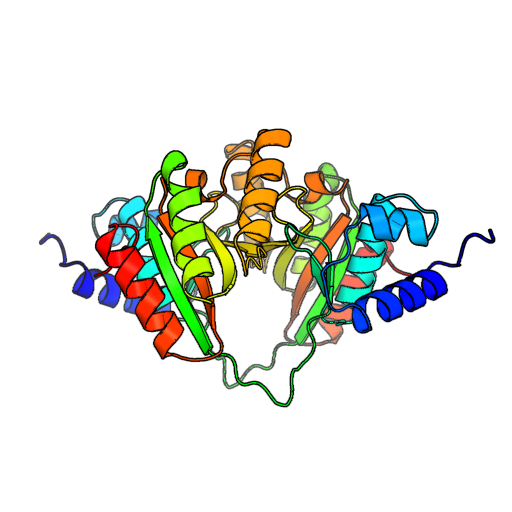 C C . SER B 1 116 ? -8.289 -0.08 -1.396 1 95.88 116 SER B C 1
ATOM 2298 O O . SER B 1 116 ? -8.719 1.03 -1.715 1 95.88 116 SER B O 1
ATOM 2300 N N . MET B 1 117 ? -8.945 -1.11 -1.688 1 94.75 117 MET B N 1
ATOM 2301 C CA . MET B 1 117 ? -10.172 -1.119 -2.48 1 94.75 117 MET B CA 1
ATOM 2302 C C . MET B 1 117 ? -11.398 -1.23 -1.584 1 94.75 117 MET B C 1
ATOM 2304 O O . MET B 1 117 ? -12.266 -0.352 -1.596 1 94.75 117 MET B O 1
ATOM 2308 N N . MET B 1 118 ? -11.57 -2.186 -0.845 1 95.31 118 MET B N 1
ATOM 2309 C CA . MET B 1 118 ? -12.633 -2.461 0.112 1 95.31 118 MET B CA 1
ATOM 2310 C C . MET B 1 118 ? -13.977 -2.602 -0.597 1 95.31 118 MET B C 1
ATOM 2312 O O . MET B 1 118 ? -14.945 -1.92 -0.247 1 95.31 118 MET B O 1
ATOM 2316 N N . LEU B 1 119 ? -14.008 -3.482 -1.515 1 97.25 119 LEU B N 1
ATOM 2317 C CA . LEU B 1 119 ? -15.234 -3.768 -2.254 1 97.25 119 LEU B CA 1
ATOM 2318 C C . LEU B 1 119 ? -15.969 -4.953 -1.646 1 97.25 119 LEU B C 1
ATOM 2320 O O . LEU B 1 119 ? -15.414 -6.051 -1.543 1 97.25 119 LEU B O 1
ATOM 2324 N N . SER B 1 120 ? -17.25 -4.715 -1.311 1 96.81 120 SER B N 1
ATOM 2325 C CA . SER B 1 120 ? -17.922 -5.777 -0.571 1 96.81 120 SER B CA 1
ATOM 2326 C C . SER B 1 120 ? -19.203 -6.211 -1.273 1 96.81 120 SER B C 1
ATOM 2328 O O . SER B 1 120 ? -19.781 -7.246 -0.934 1 96.81 120 SER B O 1
ATOM 2330 N N . ASN B 1 121 ? -19.672 -5.43 -2.232 1 97.56 121 ASN B N 1
ATOM 2331 C CA . ASN B 1 121 ? -20.891 -5.754 -2.951 1 97.56 121 ASN B CA 1
ATOM 2332 C C . ASN B 1 121 ? -20.844 -5.262 -4.395 1 97.56 121 ASN B C 1
ATOM 2334 O O . ASN B 1 121 ? -19.875 -4.613 -4.801 1 97.56 121 ASN B O 1
ATOM 2338 N N . ARG B 1 122 ? -21.875 -5.539 -5.176 1 98.12 122 ARG B N 1
ATOM 2339 C CA . ARG B 1 122 ? -21.891 -5.227 -6.602 1 98.12 122 ARG B CA 1
ATOM 2340 C C . ARG B 1 122 ? -21.875 -3.721 -6.832 1 98.12 122 ARG B C 1
ATOM 2342 O O . ARG B 1 122 ? -21.297 -3.238 -7.801 1 98.12 122 ARG B O 1
ATOM 2349 N N . HIS B 1 123 ? -22.578 -3.023 -5.973 1 97.06 123 HIS B N 1
ATOM 2350 C CA . HIS B 1 123 ? -22.578 -1.57 -6.102 1 97.06 123 HIS B CA 1
ATOM 2351 C C . HIS B 1 123 ? -21.172 -1.006 -5.984 1 97.06 123 HIS B C 1
ATOM 2353 O O . HIS B 1 123 ? -20.781 -0.135 -6.766 1 97.06 123 HIS B O 1
ATOM 2359 N N . ASP B 1 124 ? -20.438 -1.515 -4.988 1 96.38 124 ASP B N 1
ATOM 2360 C CA . ASP B 1 124 ? -19.047 -1.101 -4.82 1 96.38 124 ASP B CA 1
ATOM 2361 C C . ASP B 1 124 ? -18.25 -1.324 -6.102 1 96.38 124 ASP B C 1
ATOM 2363 O O . ASP B 1 124 ? -17.5 -0.446 -6.535 1 96.38 124 ASP B O 1
ATOM 2367 N N . VAL B 1 125 ? -18.438 -2.498 -6.688 1 97.88 125 VAL B N 1
ATOM 2368 C CA . VAL B 1 125 ? -17.688 -2.885 -7.879 1 97.88 125 VAL B CA 1
ATOM 2369 C C . VAL B 1 125 ? -18.031 -1.953 -9.039 1 97.88 125 VAL B C 1
ATOM 2371 O O . VAL B 1 125 ? -17.156 -1.431 -9.711 1 97.88 125 VAL B O 1
ATOM 2374 N N . VAL B 1 126 ? -19.281 -1.722 -9.227 1 96.81 126 VAL B N 1
ATOM 2375 C CA . VAL B 1 126 ? -19.75 -0.871 -10.312 1 96.81 126 VAL B CA 1
ATOM 2376 C C . VAL B 1 126 ? -19.203 0.542 -10.141 1 96.81 126 VAL B C 1
ATOM 2378 O O . VAL B 1 126 ? -18.734 1.154 -11.109 1 96.81 126 VAL B O 1
ATOM 2381 N N . SER B 1 127 ? -19.281 1.017 -8.977 1 95.19 127 SER B N 1
ATOM 2382 C CA . SER B 1 127 ? -18.75 2.35 -8.695 1 95.19 127 SER B CA 1
ATOM 2383 C C . SER B 1 127 ? -17.266 2.436 -8.977 1 95.19 127 SER B C 1
ATOM 2385 O O . SER B 1 127 ? -16.781 3.416 -9.555 1 95.19 127 SER B O 1
ATOM 2387 N N . PHE B 1 128 ? -16.531 1.442 -8.562 1 96 128 PHE B N 1
ATOM 2388 C CA . PHE B 1 128 ? -15.094 1.382 -8.805 1 96 128 PHE B CA 1
ATOM 2389 C C . PHE B 1 128 ? -14.789 1.407 -10.297 1 96 128 PHE B C 1
ATOM 2391 O O . PHE B 1 128 ? -13.938 2.17 -10.75 1 96 128 PHE B O 1
ATOM 2398 N N . LEU B 1 129 ? -15.492 0.609 -11.016 1 95.81 129 LEU B N 1
ATOM 2399 C CA . LEU B 1 129 ? -15.289 0.515 -12.461 1 95.81 129 LEU B CA 1
ATOM 2400 C C . LEU B 1 129 ? -15.625 1.835 -13.141 1 95.81 129 LEU B C 1
ATOM 2402 O O . LEU B 1 129 ? -14.938 2.248 -14.078 1 95.81 129 LEU B O 1
ATOM 2406 N N . LYS B 1 130 ? -16.656 2.391 -12.695 1 94.5 130 LYS B N 1
ATOM 2407 C CA . LYS B 1 130 ? -17.047 3.691 -13.234 1 94.5 130 LYS B CA 1
ATOM 2408 C C . LYS B 1 130 ? -15.945 4.723 -13.023 1 94.5 130 LYS B C 1
ATOM 2410 O O . LYS B 1 130 ? -15.617 5.488 -13.93 1 94.5 130 LYS B O 1
ATOM 2415 N N . ASN B 1 131 ? -15.352 4.766 -11.867 1 92.38 131 ASN B N 1
ATOM 2416 C CA . ASN B 1 131 ? -14.273 5.691 -11.555 1 92.38 131 ASN B CA 1
ATOM 2417 C C . ASN B 1 131 ? -13.047 5.449 -12.43 1 92.38 131 ASN B C 1
ATOM 2419 O O . ASN B 1 131 ? -12.422 6.398 -12.906 1 92.38 131 ASN B O 1
ATOM 2423 N N . VAL B 1 132 ? -12.742 4.18 -12.586 1 92.5 132 VAL B N 1
ATOM 2424 C CA . VAL B 1 132 ? -11.609 3.811 -13.438 1 92.5 132 VAL B CA 1
ATOM 2425 C C . VAL B 1 132 ? -11.836 4.336 -14.852 1 92.5 132 VAL B C 1
ATOM 2427 O O . VAL B 1 132 ? -10.93 4.922 -15.453 1 92.5 132 VAL B O 1
ATOM 2430 N N . LYS B 1 133 ? -12.977 4.133 -15.32 1 91.06 133 LYS B N 1
ATOM 2431 C CA . LYS B 1 133 ? -13.32 4.555 -16.672 1 91.06 133 LYS B CA 1
ATOM 2432 C C . LYS B 1 133 ? -13.289 6.074 -16.797 1 91.06 133 LYS B C 1
ATOM 2434 O O . LYS B 1 133 ? -12.742 6.613 -17.766 1 91.06 133 LYS B O 1
ATOM 2439 N N . GLU B 1 134 ? -13.812 6.746 -15.898 1 90.62 134 GLU B N 1
ATOM 2440 C CA . GLU B 1 134 ? -13.945 8.195 -15.945 1 90.62 134 GLU B CA 1
ATOM 2441 C C . GLU B 1 134 ? -12.578 8.875 -15.867 1 90.62 134 GLU B C 1
ATOM 2443 O O . GLU B 1 134 ? -12.383 9.953 -16.438 1 90.62 134 GLU B O 1
ATOM 2448 N N . THR B 1 135 ? -11.719 8.297 -15.164 1 86.44 135 THR B N 1
ATOM 2449 C CA . THR B 1 135 ? -10.398 8.891 -15 1 86.44 135 THR B CA 1
ATOM 2450 C C . THR B 1 135 ? -9.438 8.383 -16.062 1 86.44 135 THR B C 1
ATOM 2452 O O . THR B 1 135 ? -8.297 8.836 -16.156 1 86.44 135 THR B O 1
ATOM 2455 N N . ASN B 1 136 ? -9.891 7.523 -16.906 1 82.69 136 ASN B N 1
ATOM 2456 C CA . ASN B 1 136 ? -9.055 6.867 -17.906 1 82.69 136 ASN B CA 1
ATOM 2457 C C . ASN B 1 136 ? -7.797 6.273 -17.281 1 82.69 136 ASN B C 1
ATOM 2459 O O . ASN B 1 136 ? -6.715 6.34 -17.875 1 82.69 136 ASN B O 1
ATOM 2463 N N . ALA B 1 137 ? -7.953 5.902 -16.125 1 79.75 137 ALA B N 1
ATOM 2464 C CA . ALA B 1 137 ? -6.844 5.254 -15.438 1 79.75 137 ALA B CA 1
ATOM 2465 C C . ALA B 1 137 ? -6.719 3.789 -15.852 1 79.75 137 ALA B C 1
ATOM 2467 O O . ALA B 1 137 ? -7.711 3.15 -16.203 1 79.75 137 ALA B O 1
ATOM 2468 N N . ASN B 1 138 ? -5.469 3.285 -15.859 1 82.06 138 ASN B N 1
ATOM 2469 C CA . ASN B 1 138 ? -5.258 1.853 -16.047 1 82.06 138 ASN B CA 1
ATOM 2470 C C . ASN B 1 138 ? -5.324 1.104 -14.719 1 82.06 138 ASN B C 1
ATOM 2472 O O . ASN B 1 138 ? -5.074 1.685 -13.656 1 82.06 138 ASN B O 1
ATOM 2476 N N . TYR B 1 139 ? -5.715 -0.194 -14.867 1 87.94 139 TYR B N 1
ATOM 2477 C CA . TYR B 1 139 ? -5.594 -1.072 -13.711 1 87.94 139 TYR B CA 1
ATOM 2478 C C . TYR B 1 139 ? -4.133 -1.223 -13.289 1 87.94 139 TYR B C 1
ATOM 2480 O O . TYR B 1 139 ? -3.246 -1.312 -14.141 1 87.94 139 TYR B O 1
ATOM 2488 N N . LEU B 1 140 ? -3.928 -1.277 -12.016 1 89.88 140 LEU B N 1
ATOM 2489 C CA . LEU B 1 140 ? -2.576 -1.483 -11.508 1 89.88 140 LEU B CA 1
ATOM 2490 C C . LEU B 1 140 ? -2.006 -2.811 -11.992 1 89.88 140 LEU B C 1
ATOM 2492 O O . LEU B 1 140 ? -0.794 -2.939 -12.18 1 89.88 140 LEU B O 1
ATOM 2496 N N . SER B 1 141 ? -2.887 -3.77 -12.273 1 86.56 141 SER B N 1
ATOM 2497 C CA . SER B 1 141 ? -2.473 -5.105 -12.695 1 86.56 141 SER B CA 1
ATOM 2498 C C . SER B 1 141 ? -1.771 -5.066 -14.047 1 86.56 141 SER B C 1
ATOM 2500 O O . SER B 1 141 ? -1.093 -6.023 -14.43 1 86.56 141 SER B O 1
ATOM 2502 N N . VAL B 1 142 ? -1.972 -4.02 -14.844 1 86.25 142 VAL B N 1
ATOM 2503 C CA . VAL B 1 142 ? -1.335 -3.906 -16.156 1 86.25 142 VAL B CA 1
ATOM 2504 C C . VAL B 1 142 ? 0.182 -3.855 -15.984 1 86.25 142 VAL B C 1
ATOM 2506 O O . VAL B 1 142 ? 0.924 -4.27 -16.875 1 86.25 142 VAL B O 1
ATOM 2509 N N . LEU B 1 143 ? 0.606 -3.484 -14.836 1 86.19 143 LEU B N 1
ATOM 2510 C CA . LEU B 1 143 ? 2.031 -3.326 -14.57 1 86.19 143 LEU B CA 1
ATOM 2511 C C . LEU B 1 143 ? 2.729 -4.68 -14.516 1 86.19 143 LEU B C 1
ATOM 2513 O O . LEU B 1 143 ? 3.957 -4.754 -14.609 1 86.19 143 LEU B O 1
ATOM 2517 N N . THR B 1 144 ? 1.96 -5.777 -14.352 1 89.31 144 THR B N 1
ATOM 2518 C CA . THR B 1 144 ? 2.525 -7.113 -14.172 1 89.31 144 THR B CA 1
ATOM 2519 C C . THR B 1 144 ? 1.895 -8.102 -15.148 1 89.31 144 THR B C 1
ATOM 2521 O O . THR B 1 144 ? 1.685 -9.266 -14.805 1 89.31 144 THR B O 1
ATOM 2524 N N . ASN B 1 145 ? 1.407 -7.586 -16.234 1 88.94 145 ASN B N 1
ATOM 2525 C CA . ASN B 1 145 ? 0.797 -8.414 -17.266 1 88.94 145 ASN B CA 1
ATOM 2526 C C . ASN B 1 145 ? -0.376 -9.219 -16.703 1 88.94 145 ASN B C 1
ATOM 2528 O O . ASN B 1 145 ? -0.526 -10.406 -17.016 1 88.94 145 ASN B O 1
ATOM 2532 N N . GLY B 1 146 ? -1.018 -8.672 -15.789 1 91.5 146 GLY B N 1
ATOM 2533 C CA . GLY B 1 146 ? -2.287 -9.227 -15.352 1 91.5 146 GLY B CA 1
ATOM 2534 C C . GLY B 1 146 ? -2.189 -9.961 -14.031 1 91.5 146 GLY B C 1
ATOM 2535 O O . GLY B 1 146 ? -3.205 -10.242 -13.391 1 91.5 146 GLY B O 1
ATOM 2536 N N . THR B 1 147 ? -0.97 -10.328 -13.633 1 95.19 147 THR B N 1
ATOM 2537 C CA . THR B 1 147 ? -0.822 -11.047 -12.367 1 95.19 147 THR B CA 1
ATOM 2538 C C . THR B 1 147 ? -0.836 -10.07 -11.195 1 95.19 147 THR B C 1
ATOM 2540 O O . THR B 1 147 ? -0.224 -9.008 -11.258 1 95.19 147 THR B O 1
ATOM 2543 N N . HIS B 1 148 ? -1.541 -10.438 -10.141 1 97.12 148 HIS B N 1
ATOM 2544 C CA . HIS B 1 148 ? -1.61 -9.609 -8.945 1 97.12 148 HIS B CA 1
ATOM 2545 C C . HIS B 1 148 ? -2.098 -10.414 -7.746 1 97.12 148 HIS B C 1
ATOM 2547 O O . HIS B 1 148 ? -2.582 -11.531 -7.902 1 97.12 148 HIS B O 1
ATOM 2553 N N . LEU B 1 149 ? -1.881 -9.844 -6.602 1 97.81 149 LEU B N 1
ATOM 2554 C CA . LEU B 1 149 ? -2.305 -10.438 -5.336 1 97.81 149 LEU B CA 1
ATOM 2555 C C . LEU B 1 149 ? -3.488 -9.68 -4.746 1 97.81 149 LEU B C 1
ATOM 2557 O O . LEU B 1 149 ? -3.527 -8.445 -4.801 1 97.81 149 LEU B O 1
ATOM 2561 N N . HIS B 1 150 ? -4.465 -10.375 -4.254 1 98.25 150 HIS B N 1
ATOM 2562 C CA . HIS B 1 150 ? -5.531 -9.781 -3.457 1 98.25 150 HIS B CA 1
ATOM 2563 C C . HIS B 1 150 ? -5.496 -10.297 -2.021 1 98.25 150 HIS B C 1
ATOM 2565 O O . HIS B 1 150 ? -5.176 -11.461 -1.783 1 98.25 150 HIS B O 1
ATOM 2571 N N . VAL B 1 151 ? -5.832 -9.43 -1.111 1 98.19 151 VAL B N 1
ATOM 2572 C CA . VAL B 1 151 ? -6.289 -9.844 0.209 1 98.19 151 VAL B CA 1
ATOM 2573 C C . VAL B 1 151 ? -7.816 -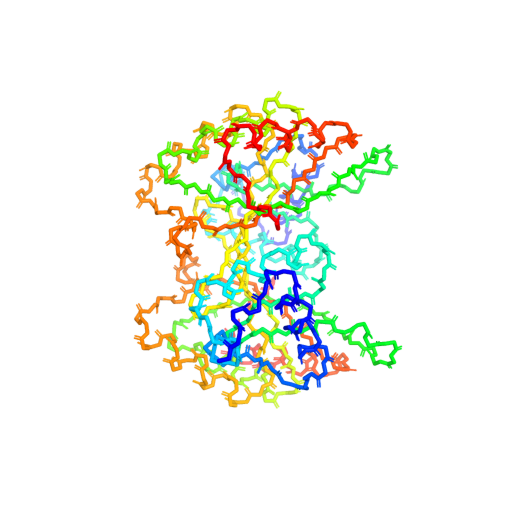9.812 0.265 1 98.19 151 VAL B C 1
ATOM 2575 O O . VAL B 1 151 ? -8.43 -8.773 -0.009 1 98.19 151 VAL B O 1
ATOM 2578 N N . ILE B 1 152 ? -8.375 -10.922 0.551 1 98.5 152 ILE B N 1
ATOM 2579 C CA . ILE B 1 152 ? -9.828 -11 0.66 1 98.5 152 ILE B CA 1
ATOM 2580 C C . ILE B 1 152 ? -10.219 -11.367 2.088 1 98.5 152 ILE B C 1
ATOM 2582 O O . ILE B 1 152 ? -9.422 -11.953 2.824 1 98.5 152 ILE B O 1
ATOM 2586 N N . SER B 1 153 ? -11.43 -10.984 2.438 1 97.94 153 SER B N 1
ATOM 2587 C CA . SER B 1 153 ? -11.891 -11.211 3.801 1 97.94 153 SER B CA 1
ATOM 2588 C C . SER B 1 153 ? -13.359 -11.602 3.828 1 97.94 153 SER B C 1
ATOM 2590 O O . SER B 1 153 ? -14.125 -11.203 2.945 1 97.94 153 SER B O 1
ATOM 2592 N N . ALA B 1 154 ? -13.711 -12.414 4.832 1 97.69 154 ALA B N 1
ATOM 2593 C CA . ALA B 1 154 ? -15.102 -12.828 5.02 1 97.69 154 ALA B CA 1
ATOM 2594 C C . ALA B 1 154 ? -15.367 -13.203 6.473 1 97.69 154 ALA B C 1
ATOM 2596 O O . ALA B 1 154 ? -14.438 -13.312 7.277 1 97.69 154 ALA B O 1
ATOM 2597 N N . THR B 1 155 ? -16.625 -13.375 6.781 1 95.5 155 THR B N 1
ATOM 2598 C CA . THR B 1 155 ? -17.047 -13.703 8.141 1 95.5 155 THR B CA 1
ATOM 2599 C C . THR B 1 155 ? -16.891 -15.195 8.406 1 95.5 155 THR B C 1
ATOM 2601 O O . THR B 1 155 ? -17.062 -15.648 9.539 1 95.5 155 THR B O 1
ATOM 2604 N N . SER B 1 156 ? -16.578 -15.953 7.375 1 96.31 156 SER B N 1
ATOM 2605 C CA . SER B 1 156 ? -16.328 -17.375 7.551 1 96.31 156 SER B CA 1
ATOM 2606 C C . SER B 1 156 ? -15.336 -17.891 6.508 1 96.31 156 SER B C 1
ATOM 2608 O O . SER B 1 156 ? -15.25 -17.359 5.402 1 96.31 156 SER B O 1
ATOM 2610 N N . GLU B 1 157 ? -14.695 -18.953 6.832 1 97.25 157 GLU B N 1
ATOM 2611 C CA . GLU B 1 157 ? -13.75 -19.594 5.918 1 97.25 157 GLU B CA 1
ATOM 2612 C C . GLU B 1 157 ? -14.469 -20.219 4.73 1 97.25 157 GLU B C 1
ATOM 2614 O O . GLU B 1 157 ? -13.938 -20.266 3.619 1 97.25 157 GLU B O 1
ATOM 2619 N N . GLU B 1 158 ? -15.625 -20.656 4.98 1 98.06 158 GLU B N 1
ATOM 2620 C CA . GLU B 1 158 ? -16.422 -21.281 3.932 1 98.06 158 GLU B CA 1
ATOM 2621 C C . GLU B 1 158 ? -16.688 -20.328 2.781 1 98.06 158 GLU B C 1
ATOM 2623 O O . GLU B 1 158 ? -16.688 -20.719 1.615 1 98.06 158 GLU B O 1
ATOM 2628 N N . LEU B 1 159 ? -16.969 -19.125 3.105 1 98.19 159 LEU B N 1
ATOM 2629 C CA . LEU B 1 159 ? -17.203 -18.109 2.078 1 98.19 159 LEU B CA 1
ATOM 2630 C C . LEU B 1 159 ? -15.945 -17.891 1.252 1 98.19 159 LEU B C 1
ATOM 2632 O O . LEU B 1 159 ? -16.016 -17.734 0.029 1 98.19 159 LEU B O 1
ATOM 2636 N N . LEU B 1 160 ? -14.789 -17.875 1.891 1 98.62 160 LEU B N 1
ATOM 2637 C CA . LEU B 1 160 ? -13.523 -17.734 1.182 1 98.62 160 LEU B CA 1
ATOM 2638 C C . LEU B 1 160 ? -13.281 -18.938 0.271 1 98.62 160 LEU B C 1
ATOM 2640 O O . LEU B 1 160 ? -12.844 -18.766 -0.873 1 98.62 160 LEU B O 1
ATOM 2644 N N . ASP B 1 161 ? -13.57 -20.109 0.794 1 98.5 161 ASP B N 1
ATOM 2645 C CA . ASP B 1 161 ? -13.438 -21.328 0.001 1 98.5 161 ASP B CA 1
ATOM 2646 C C . ASP B 1 161 ? -14.297 -21.25 -1.26 1 98.5 161 ASP B C 1
ATOM 2648 O O . ASP B 1 161 ? -13.844 -21.625 -2.344 1 98.5 161 ASP B O 1
ATOM 2652 N N . ARG B 1 162 ? -15.477 -20.844 -1.071 1 98.5 162 ARG B N 1
ATOM 2653 C CA . ARG B 1 162 ? -16.406 -20.734 -2.188 1 98.5 162 ARG B CA 1
ATOM 2654 C C . ARG B 1 162 ? -15.891 -19.766 -3.242 1 98.5 162 ARG B C 1
ATOM 2656 O O . ARG B 1 162 ? -15.914 -20.062 -4.438 1 98.5 162 ARG B O 1
ATOM 2663 N N . ALA B 1 163 ? -15.469 -18.609 -2.828 1 98.62 163 ALA B N 1
ATOM 2664 C CA . ALA B 1 163 ? -14.938 -17.609 -3.758 1 98.62 163 ALA B CA 1
ATOM 2665 C C . ALA B 1 163 ? -13.75 -18.172 -4.535 1 98.62 163 ALA B C 1
ATOM 2667 O O . ALA B 1 163 ? -13.672 -18.016 -5.754 1 98.62 163 ALA B O 1
ATOM 2668 N N . GLU B 1 164 ? -12.844 -18.812 -3.842 1 98.44 164 GLU B N 1
ATOM 2669 C CA . GLU B 1 164 ? -11.664 -19.375 -4.488 1 98.44 164 GLU B CA 1
ATOM 2670 C C . GLU B 1 164 ? -12.062 -20.438 -5.512 1 98.44 164 GLU B C 1
ATOM 2672 O O . GLU B 1 164 ? -11.477 -20.516 -6.594 1 98.44 164 GLU B O 1
ATOM 2677 N N . GLN B 1 165 ? -13 -21.25 -5.113 1 98.25 165 GLN B N 1
ATOM 2678 C CA . GLN B 1 165 ? -13.469 -22.281 -6.027 1 98.25 165 GLN B CA 1
ATOM 2679 C C . GLN B 1 165 ? -14.055 -21.672 -7.297 1 98.25 165 GLN B C 1
ATOM 2681 O O . GLN B 1 165 ? -13.758 -22.141 -8.406 1 98.25 165 GLN B O 1
ATOM 2686 N N . MET B 1 166 ? -14.852 -20.688 -7.152 1 98.56 166 MET B N 1
ATOM 2687 C CA . MET B 1 166 ? -15.469 -20.031 -8.305 1 98.56 166 MET B CA 1
ATOM 2688 C C . MET B 1 166 ? -14.414 -19.375 -9.18 1 98.56 166 MET B C 1
ATOM 2690 O O . MET B 1 166 ? -14.484 -19.453 -10.406 1 98.56 166 MET B O 1
ATOM 2694 N N . LEU B 1 167 ? -13.492 -18.719 -8.547 1 98.5 167 LEU B N 1
ATOM 2695 C CA . LEU B 1 167 ? -12.414 -18.078 -9.297 1 98.5 167 LEU B CA 1
ATOM 2696 C C . LEU B 1 167 ? -11.594 -19.125 -10.047 1 98.5 167 LEU B C 1
ATOM 2698 O O . LEU B 1 167 ? -11.164 -18.875 -11.18 1 98.5 167 LEU B O 1
ATOM 2702 N N . ARG B 1 168 ? -11.344 -20.234 -9.352 1 97.44 168 ARG B N 1
ATOM 2703 C CA . ARG B 1 168 ? -10.609 -21.328 -9.977 1 97.44 168 ARG B CA 1
ATOM 2704 C C . ARG B 1 168 ? -11.344 -21.844 -11.211 1 97.44 168 ARG B C 1
ATOM 2706 O O . ARG B 1 168 ? -10.727 -22.062 -12.258 1 97.44 168 ARG B O 1
ATOM 2713 N N . GLU B 1 169 ? -12.594 -22.031 -11.109 1 97.75 169 GLU B N 1
ATOM 2714 C CA . GLU B 1 169 ? -13.414 -22.516 -12.211 1 97.75 169 GLU B CA 1
ATOM 2715 C C . GLU B 1 169 ? -13.391 -21.562 -13.391 1 97.75 169 GLU B C 1
ATOM 2717 O O . GLU B 1 169 ? -13.477 -21.984 -14.547 1 97.75 169 GLU B O 1
ATOM 2722 N N . LYS B 1 170 ? -13.266 -20.359 -13.125 1 97.81 170 LYS B N 1
ATOM 2723 C CA . LYS B 1 170 ? -13.258 -19.344 -14.172 1 97.81 170 LYS B CA 1
ATOM 2724 C C . LYS B 1 170 ? -11.852 -19.141 -14.719 1 97.81 170 LYS B C 1
ATOM 2726 O O . LYS B 1 170 ? -11.656 -18.375 -15.672 1 97.81 170 LYS B O 1
ATOM 2731 N N . GLY B 1 171 ? -10.891 -19.703 -14 1 97 171 GLY B N 1
ATOM 2732 C CA . GLY B 1 171 ? -9.516 -19.625 -14.469 1 97 171 GLY B CA 1
ATOM 2733 C C . GLY B 1 171 ? -8.797 -18.359 -14.016 1 97 171 GLY B C 1
ATOM 2734 O O . GLY B 1 171 ? -7.809 -17.953 -14.625 1 97 171 GLY B O 1
ATOM 2735 N N . TYR B 1 172 ? -9.211 -17.719 -12.945 1 97.69 172 TYR B N 1
ATOM 2736 C CA . TYR B 1 172 ? -8.656 -16.438 -12.531 1 97.69 172 TYR B CA 1
ATOM 2737 C C . TYR B 1 172 ? -7.578 -16.625 -11.469 1 97.69 172 TYR B C 1
ATOM 2739 O O . TYR B 1 172 ? -6.887 -15.68 -11.102 1 97.69 172 TYR B O 1
ATOM 2747 N N . LEU B 1 173 ? -7.328 -17.844 -10.984 1 97.44 173 LEU B N 1
ATOM 2748 C CA . LEU B 1 173 ? -6.348 -18.078 -9.93 1 97.44 173 LEU B CA 1
ATOM 2749 C C . LEU B 1 173 ? -5.059 -18.656 -10.5 1 97.44 173 LEU B C 1
ATOM 2751 O O . LEU B 1 173 ? -5.102 -19.516 -11.391 1 97.44 173 LEU B O 1
ATOM 2755 N N . VAL B 1 174 ? -4.008 -18.125 -9.992 1 93.44 174 VAL B N 1
ATOM 2756 C CA . VAL B 1 174 ? -2.707 -18.734 -10.25 1 93.44 174 VAL B CA 1
ATOM 2757 C C . VAL B 1 174 ? -2.34 -19.672 -9.102 1 93.44 174 VAL B C 1
ATOM 2759 O O . VAL B 1 174 ? -2.193 -19.234 -7.961 1 93.44 174 VAL B O 1
ATOM 2762 N N . GLU B 1 175 ? -2.359 -20.906 -9.367 1 83.69 175 GLU B N 1
ATOM 2763 C CA . GLU B 1 175 ? -2.078 -21.906 -8.336 1 83.69 175 GLU B CA 1
ATOM 2764 C C . GLU B 1 175 ? -0.925 -22.812 -8.75 1 83.69 175 GLU B C 1
ATOM 2766 O O . GLU B 1 175 ? -0.594 -22.906 -9.93 1 83.69 175 GLU B O 1
ATOM 2771 N N . ASN B 1 176 ? 0.018 -23.266 -7.789 1 67.12 176 ASN B N 1
ATOM 2772 C CA . ASN B 1 176 ? 1.184 -24.109 -7.988 1 67.12 176 ASN B CA 1
ATOM 2773 C C . ASN B 1 176 ? 0.872 -25.281 -8.922 1 67.12 176 ASN B C 1
ATOM 2775 O O . ASN B 1 176 ? -0.246 -25.797 -8.914 1 67.12 176 ASN B O 1
#

pLDDT: mean 93.17, std 9.56, range [35.47, 98.81]

Radius of gyration: 20.7 Å; Cα contacts (8 Å, |Δi|>4): 630; chains: 2; bounding box: 46×59×39 Å